Protein AF-A0A9X6ST47-F1 (afdb_monomer)

Sequence (259 aa):
MEKMLVKIYKTATKMSIMDIMDALDFHRKNDKNEVVYRGNLQFIINEYGSSKNQETAYLTKAGAKQLFYAIVNHHFPKIYANGYSEYGGSNKNGVVRSRILSVDYEQEKHRFKFQIDEGPGRMDGNGSIKMIKKEKSVRTYVAYDDAIKMGHEVLDYIKQAEFAAIMRGKPFYTLIPDFRNNRKQDGNHVSNEEYIHNHDSFSQEEPSQYIIKIGNLAGKPIAEMDTNTLEALVAKINPDSPELAELLEEAKKELARRY

Solvent-accessible surface area (backbone atoms only — not comparable to full-atom values): 15248 Å² total; per-residue (Å²): 130,83,89,78,82,55,72,67,46,77,50,74,54,99,44,20,37,39,40,37,30,69,46,64,47,54,66,42,73,48,98,82,63,28,35,36,55,52,38,26,34,34,40,36,34,38,21,70,50,94,77,66,42,69,50,76,43,71,38,44,46,68,57,47,48,54,54,28,50,25,45,56,68,72,37,36,66,77,78,30,70,87,36,46,76,48,81,36,60,47,76,54,97,87,47,40,36,14,34,35,40,33,40,37,75,43,72,94,73,51,26,35,38,43,34,40,39,30,25,50,28,44,74,47,100,85,71,50,49,42,67,76,48,83,76,46,74,33,58,45,76,38,50,47,72,56,44,30,53,49,20,50,48,50,50,50,48,51,53,49,57,49,53,55,29,49,79,68,78,48,56,98,54,65,46,71,71,76,66,83,80,68,66,75,83,80,78,87,80,89,76,92,81,84,84,82,83,83,79,89,87,87,85,80,84,75,77,86,74,58,63,36,85,60,74,101,53,44,78,38,49,60,85,77,55,55,70,68,60,42,54,52,46,63,74,66,63,73,61,88,42,74,69,48,41,52,51,44,52,52,43,51,53,53,50,65,72,74,108

Nearest PDB structures (foldseek):
  2ret-assembly1_G  TM=5.061E-01  e=2.046E-01  Vibrio vulnificus
  3aae-assembly1_A  TM=2.326E-01  e=1.577E-02  Gallus gallus
  8ptk-assembly1_K  TM=2.236E-01  e=2.603E-02  Sus scrofa
  2qux-assembly4_K  TM=3.127E-01  e=2.046E-01  Pseudomonas phage PP7
  7ds3-assembly1_B  TM=2.469E-01  e=1.088E+00  Gallus gallus

Organism: Bacillus cereus (NCBI:txid1396)

Secondary structure (DSSP, 8-state):
---PPPEEEEEE-SSEEEEEEEEEEEEEE-TT--EEEEEEEEEEEEE-SSS--EEEEEEEHHHHHHHHHHHHTT-HHHH-TT-EEEEEEEEETTEEEEEEEEEEEEGGGTEEEEEEEEEEEEE-TTS-EEESS--EEEEEEEEHHHHHHHHHHHHHHHHHHHHHHHTTT--SSPBPP-GGGG--------------------------PPBP-SGGGTTSBGGGS-HHHHHHHHHH----SHHHHHHHHHHHHHHHHH-

pLDDT: mean 81.69, std 18.68, range [27.8, 98.31]

Mean predicted aligned error: 15.97 Å

Foldseek 3Di:
DDDDWAWLDWDDDPFKIKTKTWPQPQFDQDPQRKGAGWTWIKIWMATPPDPRDIDIDIGTLVRLLVQLVCLLVVNQCVVCVPWDKDWDWDQDPNFIKIKIWTWDQPPVQQKIKTKIWIDGWDQDPVRGTDHPDTDDMGIDIGHSVRSNVSSVSSNVVSVVVQVVCVVVVRHNGMGDDPPVPPPDDDDDDDDDDDDDDDDDDDDDDDPDFDAQCDDPRHRDTLLPDDLVVLVVLLVPQDPPDPSSVVSNVNSVVSNVVVD

Structure (mmCIF, N/CA/C/O backbone):
data_AF-A0A9X6ST47-F1
#
_entry.id   AF-A0A9X6ST47-F1
#
loop_
_atom_site.group_PDB
_atom_site.id
_atom_site.type_symbol
_atom_site.label_atom_id
_atom_site.label_alt_id
_atom_site.label_comp_id
_atom_site.label_asym_id
_atom_site.label_entity_id
_atom_site.label_seq_id
_atom_site.pdbx_PDB_ins_code
_atom_site.Cartn_x
_atom_site.Cartn_y
_atom_site.Cartn_z
_atom_site.occupancy
_atom_site.B_iso_or_equiv
_atom_site.auth_seq_id
_atom_site.auth_comp_id
_atom_site.auth_asym_id
_atom_site.auth_atom_id
_atom_site.pdbx_PDB_model_num
ATOM 1 N N . MET A 1 1 ? -9.202 10.000 -25.429 1.00 44.00 1 MET A N 1
ATOM 2 C CA . MET A 1 1 ? -9.688 9.029 -24.427 1.00 44.00 1 MET A CA 1
ATOM 3 C C . MET A 1 1 ? -9.461 9.653 -23.063 1.00 44.00 1 MET A C 1
ATOM 5 O O . MET A 1 1 ? -8.323 10.018 -22.784 1.00 44.00 1 MET A O 1
ATOM 9 N N . GLU A 1 2 ? -10.512 9.875 -22.275 1.00 45.50 2 GLU A N 1
ATOM 10 C CA . GLU A 1 2 ? -10.357 10.372 -20.902 1.00 45.50 2 GLU A CA 1
ATOM 11 C C . GLU A 1 2 ? -9.502 9.402 -20.081 1.00 45.50 2 GLU A C 1
ATOM 13 O O . GLU A 1 2 ? -9.592 8.182 -20.233 1.00 45.50 2 GLU A O 1
ATOM 18 N N . LYS A 1 3 ? -8.637 9.946 -19.220 1.00 58.31 3 LYS A N 1
ATOM 19 C CA . LYS A 1 3 ? -7.821 9.142 -18.312 1.00 58.31 3 LYS A CA 1
ATOM 20 C C . LYS A 1 3 ? -8.729 8.582 -17.215 1.00 58.31 3 LYS A C 1
ATOM 22 O O . LYS A 1 3 ? -8.978 9.253 -16.219 1.00 58.31 3 LYS A O 1
ATOM 27 N N . MET A 1 4 ? -9.222 7.362 -17.407 1.00 71.69 4 MET A N 1
ATOM 28 C CA . MET A 1 4 ? -9.998 6.658 -16.388 1.00 71.69 4 MET A CA 1
ATOM 29 C C . MET A 1 4 ? -9.093 6.265 -15.215 1.00 71.69 4 MET A C 1
ATOM 31 O O . MET A 1 4 ? -8.019 5.695 -15.411 1.00 71.69 4 MET A O 1
ATOM 35 N N . LEU A 1 5 ? -9.521 6.585 -13.994 1.00 79.88 5 LEU A N 1
ATOM 36 C CA . LEU A 1 5 ? -8.877 6.118 -12.769 1.00 79.88 5 LEU A CA 1
ATOM 37 C C . LEU A 1 5 ? -9.460 4.754 -12.393 1.00 79.88 5 LEU A C 1
ATOM 39 O O . LEU A 1 5 ? -10.679 4.608 -12.323 1.00 79.88 5 LEU A O 1
ATOM 43 N N . VAL A 1 6 ? -8.601 3.770 -12.131 1.00 88.00 6 VAL A N 1
ATOM 44 C CA . VAL A 1 6 ? -9.033 2.422 -11.742 1.00 88.00 6 VAL A CA 1
ATOM 45 C C . VAL A 1 6 ? -9.065 2.310 -10.221 1.00 88.00 6 VAL A C 1
ATOM 47 O O . VAL A 1 6 ? -8.089 2.620 -9.534 1.00 88.00 6 VAL A O 1
ATOM 50 N N . LYS A 1 7 ? -10.203 1.858 -9.691 1.00 93.00 7 LYS A N 1
ATOM 51 C CA . LYS A 1 7 ? -10.377 1.521 -8.280 1.00 93.00 7 LYS A CA 1
ATOM 52 C C . LYS A 1 7 ? -10.388 0.007 -8.141 1.00 93.00 7 LYS A C 1
ATOM 54 O O . LYS A 1 7 ? -11.245 -0.645 -8.722 1.00 93.00 7 LYS A O 1
ATOM 59 N N . ILE A 1 8 ? -9.436 -0.510 -7.379 1.00 95.19 8 ILE A N 1
ATOM 60 C CA . ILE A 1 8 ? -9.223 -1.943 -7.178 1.00 95.19 8 ILE A CA 1
ATOM 61 C C . ILE A 1 8 ? -10.210 -2.465 -6.137 1.00 95.19 8 ILE A C 1
ATOM 63 O O . ILE A 1 8 ? -10.863 -3.477 -6.340 1.00 95.19 8 ILE A O 1
ATOM 67 N N . TYR A 1 9 ? -10.345 -1.744 -5.022 1.00 96.38 9 TYR A N 1
ATOM 68 C CA . TYR A 1 9 ? -11.247 -2.128 -3.945 1.00 96.38 9 TYR A CA 1
ATOM 69 C C . TYR A 1 9 ? -11.818 -0.901 -3.240 1.00 96.38 9 TYR A C 1
ATOM 71 O O . TYR A 1 9 ? -11.176 0.153 -3.165 1.00 96.38 9 TYR A O 1
ATOM 79 N N . LYS A 1 10 ? -13.027 -1.048 -2.698 1.00 95.62 10 LYS A N 1
ATOM 80 C CA . LYS A 1 10 ? -13.689 -0.047 -1.864 1.00 95.62 10 LYS A CA 1
ATOM 81 C C . LYS A 1 10 ? -14.283 -0.725 -0.644 1.00 95.62 10 LYS A C 1
ATOM 83 O O . LYS A 1 10 ? -15.056 -1.666 -0.778 1.00 95.62 10 LYS A O 1
ATOM 88 N N . THR A 1 11 ? -14.003 -0.177 0.529 1.00 94.88 11 THR A N 1
ATOM 89 C CA . THR A 1 11 ? -14.729 -0.509 1.754 1.00 94.88 11 THR A CA 1
ATOM 90 C C . THR A 1 11 ? -15.305 0.749 2.382 1.00 94.88 11 THR A C 1
ATOM 92 O O . THR A 1 11 ? -14.727 1.836 2.293 1.00 94.88 11 THR A O 1
ATOM 95 N N . ALA A 1 12 ? -16.485 0.609 2.975 1.00 92.69 12 ALA A N 1
ATOM 96 C CA . ALA A 1 12 ? -17.224 1.693 3.591 1.00 92.69 12 ALA A CA 1
ATOM 97 C C . ALA A 1 12 ? -17.778 1.230 4.936 1.00 92.69 12 ALA A C 1
ATOM 99 O O . ALA A 1 12 ? -18.473 0.223 5.034 1.00 92.69 12 ALA A O 1
ATOM 100 N N . THR A 1 13 ? -17.494 2.006 5.971 1.00 90.00 13 THR A N 1
ATOM 101 C CA . THR A 1 13 ? -18.104 1.890 7.292 1.00 90.00 13 THR A CA 1
ATOM 102 C C . THR A 1 13 ? -18.961 3.125 7.551 1.00 90.00 13 THR A C 1
ATOM 104 O O . THR A 1 13 ? -18.904 4.106 6.809 1.00 90.00 13 THR A O 1
ATOM 107 N N . LYS A 1 14 ? -19.715 3.134 8.655 1.00 87.25 14 LYS A N 1
ATOM 108 C CA . LYS A 1 14 ? -20.464 4.331 9.076 1.00 87.25 14 LYS A CA 1
ATOM 109 C C . LYS A 1 14 ? -19.567 5.556 9.314 1.00 87.25 14 LYS A C 1
ATOM 111 O O . LYS A 1 14 ? -20.055 6.676 9.254 1.00 87.25 14 LYS A O 1
ATOM 116 N N . MET A 1 15 ? -18.282 5.343 9.615 1.00 90.88 15 MET A N 1
ATOM 117 C CA . MET A 1 15 ? -17.365 6.398 10.060 1.00 90.88 15 MET A CA 1
ATOM 118 C C . MET A 1 15 ? -16.300 6.756 9.025 1.00 90.88 15 MET A C 1
ATOM 120 O O . MET A 1 15 ? -15.735 7.845 9.105 1.00 90.88 15 MET A O 1
ATOM 124 N N . SER A 1 16 ? -16.012 5.872 8.070 1.00 94.50 16 SER A N 1
ATOM 125 C CA . SER A 1 16 ? -14.983 6.102 7.057 1.00 94.50 16 SER A CA 1
ATOM 126 C C . SER A 1 16 ? -15.145 5.238 5.816 1.00 94.50 16 SER A C 1
ATOM 128 O O . SER A 1 16 ? -15.716 4.150 5.868 1.00 94.50 16 SER A O 1
ATOM 130 N N . ILE A 1 17 ? -14.593 5.718 4.708 1.00 95.12 17 ILE A N 1
ATOM 131 C CA . ILE A 1 17 ? -14.417 4.986 3.456 1.00 95.12 17 ILE A CA 1
ATOM 132 C C . ILE A 1 17 ? -12.924 4.825 3.213 1.00 95.12 17 ILE A C 1
ATOM 134 O O . ILE A 1 17 ? -12.163 5.776 3.389 1.00 95.12 17 ILE A O 1
ATOM 138 N N . MET A 1 18 ? -12.527 3.644 2.751 1.00 97.00 18 MET A N 1
ATOM 139 C CA . MET A 1 18 ? -11.208 3.417 2.182 1.00 97.00 18 MET A CA 1
ATOM 140 C C . MET A 1 18 ? -11.334 2.952 0.736 1.00 97.00 18 MET A C 1
ATOM 142 O O . MET A 1 18 ? -12.047 1.9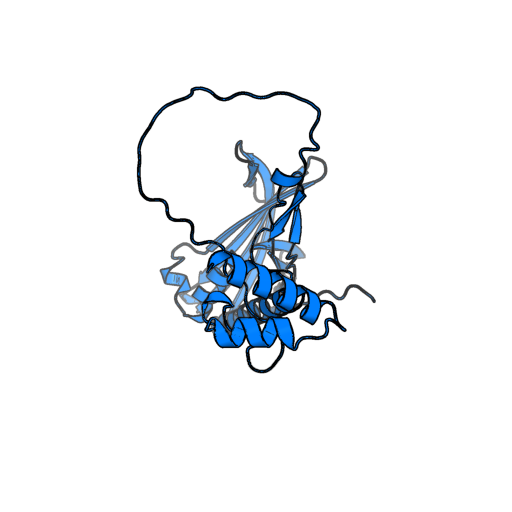92 0.438 1.00 97.00 18 MET A O 1
ATOM 146 N N . ASP A 1 19 ? -10.623 3.640 -0.149 1.00 96.94 19 ASP A N 1
ATOM 147 C CA . ASP A 1 19 ? -10.455 3.271 -1.548 1.00 96.94 19 ASP A CA 1
ATOM 148 C C . ASP A 1 19 ? -9.000 2.821 -1.772 1.00 96.94 19 ASP A C 1
ATOM 150 O O . ASP A 1 19 ? -8.060 3.510 -1.366 1.00 96.94 19 ASP A O 1
ATOM 154 N N . ILE A 1 20 ? -8.819 1.679 -2.440 1.00 96.69 20 ILE A N 1
ATOM 155 C CA . ILE A 1 20 ? -7.524 1.231 -2.965 1.00 96.69 20 ILE A CA 1
ATOM 156 C C . ILE A 1 20 ? -7.550 1.459 -4.472 1.00 96.69 20 ILE A C 1
ATOM 158 O O . ILE A 1 20 ? -8.379 0.887 -5.184 1.00 96.69 20 ILE A O 1
ATOM 162 N N . MET A 1 21 ? -6.672 2.327 -4.956 1.00 94.69 21 MET A N 1
ATOM 163 C CA . MET A 1 21 ? -6.618 2.762 -6.346 1.00 94.69 21 MET A CA 1
ATOM 164 C C . MET A 1 21 ? -5.331 2.312 -7.022 1.00 94.69 21 MET A C 1
ATOM 166 O O . MET A 1 21 ? -4.277 2.168 -6.393 1.00 94.69 21 MET A O 1
ATOM 170 N N . ASP A 1 22 ? -5.433 2.122 -8.331 1.00 90.62 22 ASP A N 1
ATOM 171 C CA . ASP A 1 22 ? -4.287 1.828 -9.168 1.00 90.62 22 ASP A CA 1
ATOM 172 C C . ASP A 1 22 ? -3.364 3.046 -9.299 1.00 90.62 22 ASP A C 1
ATOM 174 O O . ASP A 1 22 ? -3.788 4.149 -9.654 1.00 90.62 22 ASP A O 1
ATOM 178 N N . ALA A 1 23 ? -2.080 2.822 -9.038 1.00 86.44 23 ALA A N 1
ATOM 179 C CA . ALA A 1 23 ? -0.997 3.758 -9.309 1.00 86.44 23 ALA A CA 1
ATOM 180 C C . ALA A 1 23 ? 0.236 3.013 -9.862 1.00 86.44 23 ALA A C 1
ATOM 182 O O . ALA A 1 23 ? 1.386 3.385 -9.588 1.00 86.44 23 ALA A O 1
ATOM 183 N N . LEU A 1 24 ? 0.003 1.929 -10.612 1.00 79.19 24 LEU A N 1
ATOM 184 C CA . LEU A 1 24 ? 1.038 1.076 -11.186 1.00 79.19 24 LEU A CA 1
ATOM 185 C C . LEU A 1 24 ? 1.669 1.751 -12.412 1.00 79.19 24 LEU A C 1
ATOM 187 O O . LEU A 1 24 ? 1.377 1.438 -13.564 1.00 79.19 24 LEU A O 1
ATOM 191 N N . ASP A 1 25 ? 2.566 2.702 -12.164 1.00 71.00 25 ASP A N 1
ATOM 192 C CA . ASP A 1 25 ? 3.375 3.317 -13.213 1.00 71.00 25 ASP A CA 1
ATOM 193 C C . ASP A 1 25 ? 4.632 2.478 -13.479 1.00 71.00 25 ASP A C 1
ATOM 195 O O . ASP A 1 25 ? 5.666 2.610 -12.827 1.00 71.00 25 ASP A O 1
ATOM 199 N N . PHE A 1 26 ? 4.525 1.539 -14.417 1.00 66.12 26 PHE A N 1
ATOM 200 C CA . PHE A 1 26 ? 5.529 0.490 -14.583 1.00 66.12 26 PHE A CA 1
ATOM 201 C C . PHE A 1 26 ? 6.918 0.970 -14.982 1.00 66.12 26 PHE A C 1
ATOM 203 O O . PHE A 1 26 ? 7.861 0.243 -14.725 1.00 66.12 26 PHE A O 1
ATOM 210 N N . HIS A 1 27 ? 7.069 2.128 -15.622 1.00 71.44 27 HIS A N 1
ATOM 211 C CA . HIS A 1 27 ? 8.354 2.539 -16.181 1.00 71.44 27 HIS A CA 1
ATOM 212 C C . HIS A 1 27 ? 8.494 4.054 -16.147 1.00 71.44 27 HIS A C 1
ATOM 214 O O . HIS A 1 27 ? 7.811 4.762 -16.888 1.00 71.44 27 HIS A O 1
ATOM 220 N N . ARG A 1 28 ? 9.428 4.548 -15.331 1.00 74.19 28 ARG A N 1
ATOM 221 C CA . ARG A 1 28 ? 9.828 5.958 -15.319 1.00 74.19 28 ARG A CA 1
ATOM 222 C C . ARG A 1 28 ? 11.290 6.096 -15.685 1.00 74.19 28 ARG A C 1
ATOM 224 O O . ARG A 1 28 ? 12.129 5.396 -15.128 1.00 74.19 28 ARG A O 1
ATOM 231 N N . LYS A 1 29 ? 11.587 7.035 -16.583 1.00 76.31 29 LYS A N 1
ATOM 232 C CA . LYS A 1 29 ? 12.966 7.451 -16.833 1.00 76.31 29 LYS A CA 1
ATOM 233 C C . LYS A 1 29 ? 13.491 8.195 -15.609 1.00 76.31 29 LYS A C 1
ATOM 235 O O . LYS A 1 29 ? 12.810 9.095 -15.116 1.00 76.31 29 LYS A O 1
ATOM 240 N N . ASN A 1 30 ? 14.653 7.798 -15.107 1.00 79.62 30 ASN A N 1
ATOM 241 C CA . ASN A 1 30 ? 15.393 8.585 -14.122 1.00 79.62 30 ASN A CA 1
ATOM 242 C C . ASN A 1 30 ? 16.394 9.526 -14.816 1.00 79.62 30 ASN A C 1
ATOM 244 O O . ASN A 1 30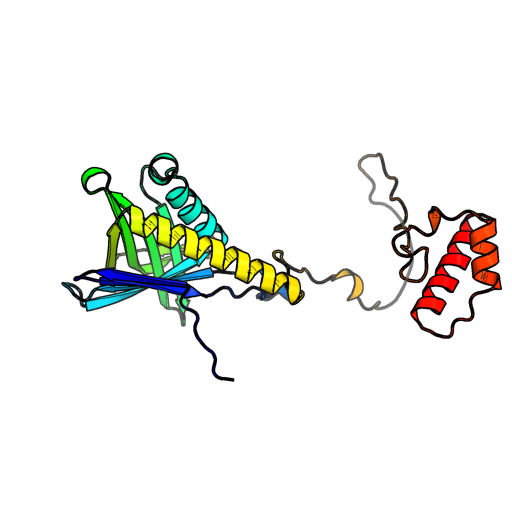 ? 16.531 9.508 -16.040 1.00 79.62 30 ASN A O 1
ATOM 248 N N . ASP A 1 31 ? 17.123 10.314 -14.026 1.00 76.62 31 ASP A N 1
ATOM 249 C CA . ASP A 1 31 ? 18.117 11.281 -14.521 1.00 76.62 31 ASP A CA 1
ATOM 250 C C . ASP A 1 31 ? 19.283 10.621 -15.282 1.00 76.62 31 ASP A C 1
ATOM 252 O O . ASP A 1 31 ? 19.997 11.279 -16.033 1.00 76.62 31 ASP A O 1
ATOM 256 N N . LYS A 1 32 ? 19.462 9.303 -15.122 1.00 77.50 32 LYS A N 1
ATOM 257 C CA . LYS A 1 32 ? 20.455 8.486 -15.833 1.00 77.50 32 LYS A CA 1
ATOM 258 C C . LYS A 1 32 ? 19.891 7.825 -17.096 1.00 77.50 32 LYS A C 1
ATOM 260 O O . LYS A 1 32 ? 20.539 6.952 -17.660 1.00 77.50 32 LYS A O 1
ATOM 265 N N . ASN A 1 33 ? 18.694 8.206 -17.546 1.00 77.06 33 ASN A N 1
ATOM 266 C CA . ASN A 1 33 ? 17.966 7.570 -18.651 1.00 77.06 33 ASN A CA 1
ATOM 267 C C . ASN A 1 33 ? 17.642 6.075 -18.446 1.00 77.06 33 ASN A C 1
ATOM 269 O O . ASN A 1 33 ? 17.236 5.407 -19.398 1.00 77.06 33 ASN A O 1
ATOM 273 N N . GLU A 1 34 ? 17.751 5.546 -17.226 1.00 78.00 34 GLU A N 1
ATOM 274 C CA . GLU A 1 34 ? 17.296 4.191 -16.910 1.00 78.00 34 GLU A CA 1
ATOM 275 C C . GLU A 1 34 ? 15.773 4.164 -16.882 1.00 78.00 34 GLU A C 1
ATOM 277 O O . GLU A 1 34 ? 15.134 5.051 -16.307 1.00 78.00 34 GLU A O 1
ATOM 282 N N . VAL A 1 35 ? 15.179 3.131 -17.477 1.00 76.69 35 VAL A N 1
ATOM 283 C CA . VAL A 1 35 ? 13.735 2.927 -17.416 1.00 76.69 35 VAL A CA 1
ATOM 284 C C . VAL A 1 35 ? 13.439 2.096 -16.171 1.00 76.69 35 VAL A C 1
ATOM 286 O O . VAL A 1 35 ? 13.446 0.866 -16.194 1.00 76.69 35 VAL A O 1
ATOM 289 N N . VAL A 1 36 ? 13.238 2.791 -15.054 1.00 73.44 36 VAL A N 1
ATOM 290 C CA . VAL A 1 36 ? 13.094 2.186 -13.731 1.00 73.44 36 VAL A CA 1
ATOM 291 C C . VAL A 1 36 ? 11.675 1.692 -13.517 1.00 73.44 36 VAL A C 1
ATOM 293 O O . VAL A 1 36 ? 10.700 2.424 -13.721 1.00 73.44 36 VAL A O 1
ATOM 296 N N . TYR A 1 37 ? 11.582 0.467 -13.011 1.00 71.56 37 TYR A N 1
ATOM 297 C CA . TYR A 1 37 ? 10.324 -0.133 -12.620 1.00 71.56 37 TYR A CA 1
ATOM 298 C C . TYR A 1 37 ? 9.798 0.423 -11.283 1.00 71.56 37 TYR A C 1
ATOM 300 O O . TYR A 1 37 ? 10.425 0.213 -10.244 1.00 71.56 37 TYR A O 1
ATOM 308 N N . ARG A 1 38 ? 8.645 1.119 -11.269 1.00 75.25 38 ARG A N 1
ATOM 309 C CA . ARG A 1 38 ? 8.053 1.704 -10.038 1.00 75.25 38 ARG A CA 1
ATOM 310 C C . ARG A 1 38 ? 6.518 1.656 -9.977 1.00 75.25 38 ARG A C 1
ATOM 312 O O . ARG A 1 38 ? 5.846 2.681 -10.029 1.00 75.25 38 ARG A O 1
ATOM 319 N N . GLY A 1 39 ? 5.956 0.469 -9.761 1.00 84.19 39 GLY A N 1
ATOM 320 C CA . GLY A 1 39 ? 4.521 0.322 -9.484 1.00 84.19 39 GLY A CA 1
ATOM 321 C C . GLY A 1 39 ? 4.156 0.580 -8.016 1.00 84.19 39 GLY A C 1
ATOM 322 O O . GLY A 1 39 ? 4.750 -0.033 -7.127 1.00 84.19 39 GLY A O 1
ATOM 323 N N . ASN A 1 40 ? 3.143 1.417 -7.769 1.00 89.69 40 ASN A N 1
ATOM 324 C CA . ASN A 1 40 ? 2.546 1.634 -6.448 1.00 89.69 40 ASN A CA 1
ATOM 325 C C . ASN A 1 40 ? 1.037 1.351 -6.469 1.00 89.69 40 ASN A C 1
ATOM 327 O O . ASN A 1 40 ? 0.405 1.345 -7.520 1.00 89.69 40 ASN A O 1
ATOM 331 N N . LEU A 1 41 ? 0.452 1.168 -5.292 1.00 93.31 41 LEU A N 1
ATOM 332 C CA . LEU A 1 41 ? -0.982 1.255 -5.056 1.00 93.31 41 LEU A CA 1
ATOM 333 C C . LEU A 1 41 ? -1.244 2.470 -4.175 1.00 93.31 41 LEU A C 1
ATOM 335 O O . LEU A 1 41 ? -0.451 2.791 -3.285 1.00 93.31 41 LEU A O 1
ATOM 339 N N . GLN A 1 42 ? -2.347 3.156 -4.434 1.00 94.31 42 GLN A N 1
ATOM 340 C CA . GLN A 1 42 ? -2.756 4.329 -3.678 1.00 94.31 42 GLN A CA 1
ATOM 341 C C . GLN A 1 42 ? -3.859 3.939 -2.694 1.00 94.31 42 GLN A C 1
ATOM 343 O O . GLN A 1 42 ? -4.877 3.379 -3.086 1.00 94.31 42 GLN A O 1
ATOM 348 N N . PHE A 1 43 ? -3.666 4.263 -1.422 1.00 96.69 43 PHE A N 1
ATOM 349 C CA . PHE A 1 43 ? -4.644 4.071 -0.357 1.00 96.69 43 PHE A CA 1
ATOM 350 C C . PHE A 1 43 ? -5.210 5.426 0.022 1.00 96.69 43 PHE A C 1
ATOM 352 O O . PHE A 1 43 ? -4.452 6.309 0.422 1.00 96.69 43 PHE A O 1
ATOM 359 N N . ILE A 1 44 ? -6.521 5.596 -0.088 1.00 96.31 44 ILE A N 1
ATOM 360 C CA . ILE A 1 44 ? -7.218 6.823 0.297 1.00 96.31 44 ILE A CA 1
ATOM 361 C C . ILE A 1 44 ? -8.185 6.469 1.412 1.00 96.31 44 ILE A C 1
ATOM 363 O O . ILE A 1 44 ? -9.068 5.643 1.202 1.00 96.31 44 ILE A O 1
ATOM 367 N N . ILE A 1 45 ? -8.041 7.102 2.574 1.00 96.94 45 ILE A N 1
ATOM 368 C CA . ILE A 1 45 ? -8.992 6.965 3.680 1.00 96.94 45 ILE A CA 1
ATOM 369 C C . ILE A 1 45 ? -9.651 8.319 3.901 1.00 96.94 45 ILE A C 1
ATOM 371 O O . ILE A 1 45 ? -8.966 9.319 4.110 1.00 96.94 45 ILE A O 1
ATOM 375 N N . ASN A 1 46 ? -10.978 8.333 3.862 1.00 95.25 46 ASN A N 1
ATOM 376 C CA . ASN A 1 46 ? -11.814 9.482 4.179 1.00 95.25 46 ASN A CA 1
ATOM 377 C C . ASN A 1 46 ? -12.646 9.153 5.424 1.00 95.25 46 ASN A C 1
ATOM 379 O O . ASN A 1 46 ? -13.443 8.216 5.401 1.00 95.25 46 ASN A O 1
ATOM 383 N N . GLU A 1 47 ? -12.444 9.888 6.513 1.00 93.25 47 GLU A N 1
ATOM 384 C CA . GLU A 1 47 ? -13.231 9.761 7.740 1.00 93.25 47 GLU A CA 1
ATOM 385 C C . GLU A 1 47 ? -14.378 10.770 7.746 1.00 93.25 47 GLU A C 1
ATOM 387 O O . GLU A 1 47 ? -14.149 11.964 7.861 1.00 93.25 47 GLU A O 1
ATOM 392 N N . TYR A 1 48 ? -15.624 10.300 7.722 1.00 83.88 48 TYR A N 1
ATOM 393 C CA . TYR A 1 48 ? -16.821 11.153 7.798 1.00 83.88 48 TYR A CA 1
ATOM 394 C C . TYR A 1 48 ? -17.274 11.442 9.227 1.00 83.88 48 TYR A C 1
ATOM 396 O O . TYR A 1 48 ? -18.122 12.307 9.441 1.00 83.88 48 TYR A O 1
ATOM 404 N N . GLY A 1 49 ? -16.738 10.692 10.190 1.00 72.56 49 GLY A N 1
ATOM 405 C CA . GLY A 1 49 ? -17.035 10.851 11.604 1.00 72.56 49 GLY A CA 1
ATOM 406 C C . GLY A 1 49 ? -16.375 12.089 12.210 1.00 72.56 49 GLY A C 1
ATOM 407 O O . GLY A 1 49 ? -16.648 13.225 11.837 1.00 72.56 49 GLY A O 1
ATOM 408 N N . SER A 1 50 ? -15.511 11.860 13.195 1.00 68.25 50 SER A N 1
ATOM 409 C CA . SER A 1 50 ? -15.012 12.906 14.090 1.00 68.25 50 SER A CA 1
ATOM 410 C C . SER A 1 50 ? -14.102 13.934 13.414 1.00 68.25 50 SER A C 1
ATOM 412 O O . SER A 1 50 ? -14.133 15.102 13.785 1.00 68.25 50 SER A O 1
ATOM 414 N N . SER A 1 51 ? -13.270 13.509 12.458 1.00 77.06 51 SER A N 1
ATOM 415 C CA . SER A 1 51 ? -12.192 14.346 11.917 1.00 77.06 51 SER A CA 1
ATOM 416 C C . SER A 1 51 ? -12.550 15.051 10.605 1.00 77.06 51 SER A C 1
ATOM 418 O O . SER A 1 51 ? -11.999 16.115 10.335 1.00 77.06 51 SER A O 1
ATOM 420 N N . LYS A 1 52 ? -13.453 14.477 9.789 1.00 84.88 52 LYS A N 1
ATOM 421 C CA . LYS A 1 52 ? -13.751 14.933 8.413 1.00 84.88 52 LYS A CA 1
ATOM 422 C C . LYS A 1 52 ? -12.501 15.057 7.532 1.00 84.88 52 LYS A C 1
ATOM 424 O O . LYS A 1 52 ? -12.486 15.819 6.566 1.00 84.88 52 LYS A O 1
ATOM 429 N N . ASN A 1 53 ? -11.450 14.317 7.878 1.00 92.69 53 ASN A N 1
ATOM 430 C CA . ASN A 1 53 ? -10.174 14.343 7.186 1.00 92.69 53 ASN A CA 1
ATOM 431 C C . ASN A 1 53 ? -10.125 13.268 6.103 1.00 92.69 53 ASN A C 1
ATOM 433 O O . ASN A 1 53 ? -10.684 12.179 6.240 1.00 92.69 53 ASN A O 1
ATOM 437 N N . GLN A 1 54 ? -9.370 13.565 5.052 1.00 94.69 54 GLN A N 1
ATOM 438 C CA . GLN A 1 54 ? -8.988 12.601 4.037 1.00 94.69 54 GLN A CA 1
ATOM 439 C C . GLN A 1 54 ? -7.474 12.608 3.907 1.00 94.69 54 GLN A C 1
ATOM 441 O O . GLN A 1 54 ? -6.888 13.667 3.698 1.00 94.69 54 GLN A O 1
ATOM 446 N N . GLU A 1 55 ? -6.858 11.432 3.958 1.00 95.25 55 GLU A N 1
ATOM 447 C CA . GLU A 1 55 ? -5.435 11.284 3.666 1.00 95.25 55 GLU A CA 1
ATOM 448 C C . GLU A 1 55 ? -5.182 10.173 2.657 1.00 95.25 55 GLU A C 1
ATOM 450 O O . GLU A 1 55 ? -6.017 9.301 2.400 1.00 95.25 55 GLU A O 1
ATOM 455 N N . THR A 1 56 ? -4.013 10.255 2.031 1.00 94.62 56 THR A N 1
ATOM 456 C CA . THR A 1 56 ? -3.610 9.366 0.948 1.00 94.62 56 THR A CA 1
ATOM 457 C C . THR A 1 56 ? -2.196 8.880 1.165 1.00 94.62 56 THR A C 1
ATOM 459 O O . THR A 1 56 ? -1.281 9.694 1.239 1.00 94.62 56 THR A O 1
ATOM 462 N N . ALA A 1 57 ? -2.001 7.569 1.189 1.00 94.75 57 ALA A N 1
ATOM 463 C CA . ALA A 1 57 ? -0.693 6.939 1.242 1.00 94.75 57 ALA A CA 1
ATOM 464 C C . ALA A 1 57 ? -0.434 6.128 -0.029 1.00 94.75 57 ALA A C 1
ATOM 466 O O . ALA A 1 57 ? -1.356 5.758 -0.755 1.00 94.75 57 ALA A O 1
ATOM 467 N N . TYR A 1 58 ? 0.840 5.862 -0.297 1.00 92.19 58 TYR A N 1
ATOM 468 C CA . TYR A 1 58 ? 1.258 5.003 -1.394 1.00 92.19 58 TYR A CA 1
ATOM 469 C C . TYR A 1 58 ? 2.003 3.822 -0.815 1.00 92.19 58 TYR A C 1
ATOM 471 O O . TYR A 1 58 ? 2.862 3.992 0.046 1.00 92.19 58 TYR A O 1
ATOM 479 N N . LEU A 1 59 ? 1.678 2.647 -1.323 1.00 93.31 59 LEU A N 1
ATOM 480 C CA . LEU A 1 59 ? 2.352 1.412 -0.988 1.00 93.31 59 LEU A CA 1
ATOM 481 C C . LEU A 1 59 ? 2.992 0.867 -2.257 1.00 93.31 59 LEU A C 1
ATOM 483 O O . LEU A 1 59 ? 2.346 0.817 -3.303 1.00 93.31 59 LEU A O 1
ATOM 487 N N . THR A 1 60 ? 4.256 0.461 -2.188 1.00 91.06 60 THR A N 1
ATOM 488 C CA . THR A 1 60 ? 4.898 -0.175 -3.343 1.00 91.06 60 THR A CA 1
ATOM 489 C C . THR A 1 60 ? 4.162 -1.459 -3.705 1.00 91.06 60 THR A C 1
ATOM 491 O O . THR A 1 60 ? 3.646 -2.157 -2.834 1.00 91.06 60 THR A O 1
ATOM 494 N N . LYS A 1 61 ? 4.130 -1.824 -4.989 1.00 90.56 61 LYS A N 1
ATOM 495 C CA . LYS A 1 61 ? 3.538 -3.095 -5.436 1.00 90.56 61 LYS A CA 1
ATOM 496 C C . LYS A 1 61 ? 4.096 -4.287 -4.648 1.00 90.56 61 LYS A C 1
ATOM 498 O O 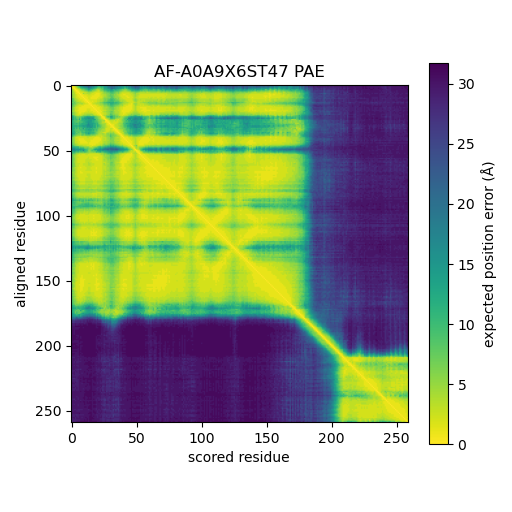. LYS A 1 61 ? 3.348 -5.188 -4.284 1.00 90.56 61 LYS A O 1
ATOM 503 N N . ALA A 1 62 ? 5.405 -4.293 -4.389 1.00 90.31 62 ALA A N 1
ATOM 504 C CA . ALA A 1 62 ? 6.055 -5.342 -3.608 1.00 90.31 62 ALA A CA 1
ATOM 505 C C . ALA A 1 62 ? 5.543 -5.376 -2.158 1.00 90.31 62 ALA A C 1
ATOM 507 O O . ALA A 1 62 ? 5.151 -6.443 -1.687 1.00 90.31 62 ALA A O 1
ATOM 508 N N . GLY A 1 63 ? 5.463 -4.218 -1.494 1.00 93.69 63 GLY A N 1
ATOM 509 C CA . GLY A 1 63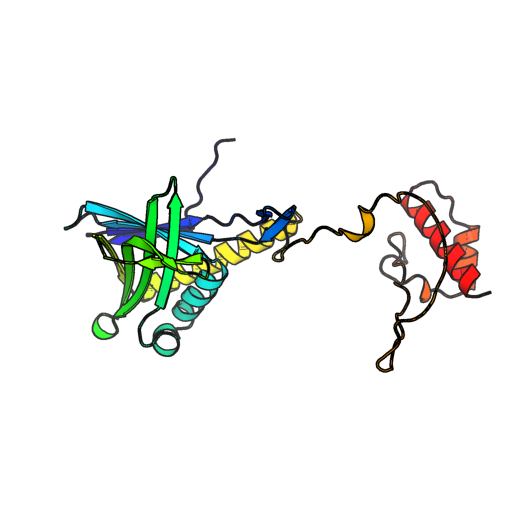 ? 4.893 -4.106 -0.150 1.00 93.69 63 GLY A CA 1
ATOM 510 C C . GLY A 1 63 ? 3.420 -4.522 -0.103 1.00 93.69 63 GLY A C 1
ATOM 511 O O . GLY A 1 63 ? 3.023 -5.275 0.778 1.00 93.69 63 GLY A O 1
ATOM 512 N N . ALA A 1 64 ? 2.624 -4.143 -1.109 1.00 95.44 64 ALA A N 1
ATOM 513 C CA . ALA A 1 64 ? 1.230 -4.567 -1.236 1.00 95.44 64 ALA A CA 1
ATOM 514 C C . ALA A 1 64 ? 1.111 -6.090 -1.374 1.00 95.44 64 ALA A C 1
ATOM 516 O O . ALA A 1 64 ? 0.320 -6.703 -0.660 1.00 95.44 64 ALA A O 1
ATOM 517 N N . LYS A 1 65 ? 1.929 -6.722 -2.228 1.00 94.94 65 LYS A N 1
ATOM 518 C CA . LYS A 1 65 ? 1.962 -8.187 -2.347 1.00 94.94 65 LYS A CA 1
ATOM 519 C C . LYS A 1 65 ? 2.278 -8.851 -1.011 1.00 94.94 65 LYS A C 1
ATOM 521 O O . LYS A 1 65 ? 1.570 -9.775 -0.635 1.00 94.94 65 LYS A O 1
ATOM 526 N N . GLN A 1 66 ? 3.300 -8.384 -0.293 1.00 96.38 66 GLN A N 1
ATOM 527 C CA . GLN A 1 66 ? 3.675 -8.949 1.008 1.00 96.38 66 GLN A CA 1
ATOM 528 C C . GLN A 1 66 ? 2.557 -8.793 2.046 1.00 96.38 66 GLN A C 1
ATOM 530 O O . GLN A 1 66 ? 2.149 -9.780 2.660 1.00 96.38 66 GLN A O 1
ATOM 535 N N . LEU A 1 67 ? 2.025 -7.577 2.186 1.00 97.75 67 LEU A N 1
ATOM 536 C CA . LEU A 1 67 ? 0.942 -7.251 3.109 1.00 97.75 67 LEU A CA 1
ATOM 537 C C . LEU A 1 67 ? -0.289 -8.132 2.862 1.00 97.75 67 LEU A C 1
ATOM 539 O O . LEU A 1 67 ? -0.755 -8.824 3.767 1.00 97.75 67 LEU A O 1
ATOM 543 N N . PHE A 1 68 ? -0.808 -8.134 1.634 1.00 98.25 68 PHE A N 1
ATOM 544 C CA . PHE A 1 68 ? -2.042 -8.851 1.320 1.00 98.25 68 PHE A CA 1
ATOM 545 C C . PHE A 1 68 ? -1.849 -10.361 1.256 1.00 98.25 68 PHE A C 1
ATOM 547 O O . PHE A 1 68 ? -2.753 -11.091 1.651 1.00 98.25 68 PHE A O 1
ATOM 554 N N . TYR A 1 69 ? -0.669 -10.848 0.864 1.00 97.94 69 TYR A N 1
ATOM 555 C CA . TYR A 1 69 ? -0.344 -12.268 0.987 1.00 97.94 69 TYR A CA 1
ATOM 556 C C . TYR A 1 69 ? -0.387 -12.719 2.451 1.00 97.94 69 TYR A C 1
ATOM 558 O O . TYR A 1 69 ? -0.937 -13.778 2.748 1.00 97.94 69 TYR A O 1
ATOM 566 N N . ALA A 1 70 ? 0.142 -11.919 3.380 1.00 97.81 70 ALA A N 1
ATOM 567 C CA . ALA A 1 70 ? 0.086 -12.238 4.803 1.00 97.81 70 ALA A CA 1
ATOM 568 C C . ALA A 1 70 ? -1.353 -12.234 5.351 1.00 97.81 70 ALA A C 1
ATOM 570 O O . ALA A 1 70 ? -1.683 -13.083 6.178 1.00 97.81 70 ALA A O 1
ATOM 571 N N . ILE A 1 71 ? -2.210 -11.317 4.887 1.00 97.94 71 ILE A N 1
ATOM 572 C CA . ILE A 1 71 ? -3.632 -11.258 5.274 1.00 97.94 71 ILE A CA 1
ATOM 573 C C . ILE A 1 71 ? -4.391 -12.483 4.750 1.00 97.94 71 ILE A C 1
ATOM 575 O O . ILE A 1 71 ? -5.021 -13.191 5.534 1.00 97.94 71 ILE A O 1
ATOM 579 N N . VAL A 1 72 ? -4.297 -12.759 3.446 1.00 98.12 72 VAL A N 1
ATOM 580 C CA . VAL A 1 72 ? -5.026 -13.850 2.778 1.00 98.12 72 VAL A CA 1
ATOM 581 C C . VAL A 1 72 ? -4.629 -15.219 3.326 1.00 98.12 72 VAL A C 1
ATOM 583 O O . VAL A 1 72 ? -5.487 -16.069 3.523 1.00 98.12 72 VAL A O 1
ATOM 586 N N . ASN A 1 73 ? -3.346 -15.422 3.634 1.00 97.69 73 ASN A N 1
ATOM 587 C CA . ASN A 1 73 ? -2.853 -16.686 4.190 1.00 97.69 73 ASN A CA 1
ATOM 588 C C . ASN A 1 73 ? -2.912 -16.746 5.725 1.00 97.69 73 ASN A C 1
ATOM 590 O O . ASN A 1 73 ? -2.261 -17.597 6.324 1.00 97.69 73 ASN A O 1
ATOM 594 N N . HIS A 1 74 ? -3.630 -15.829 6.383 1.00 97.06 74 HIS A N 1
ATOM 595 C CA . HIS A 1 74 ? -3.810 -15.810 7.843 1.00 97.06 74 HIS A CA 1
ATOM 596 C C . HIS A 1 74 ? -2.500 -15.701 8.655 1.00 97.06 74 HIS A C 1
ATOM 598 O O . HIS A 1 74 ? -2.459 -15.982 9.852 1.00 97.06 74 HIS A O 1
ATOM 604 N N . HIS A 1 75 ? -1.410 -15.262 8.024 1.00 96.75 75 HIS A N 1
ATOM 605 C CA . HIS A 1 75 ? -0.082 -15.154 8.630 1.00 96.75 75 HIS A CA 1
ATOM 606 C C . HIS A 1 75 ? 0.241 -13.748 9.141 1.00 96.75 75 HIS A C 1
ATOM 608 O O . HIS A 1 75 ? 1.294 -13.557 9.751 1.00 96.75 75 HIS A O 1
ATOM 614 N N . PHE A 1 76 ? -0.641 -12.769 8.922 1.00 97.38 76 PHE A N 1
ATOM 615 C CA . PHE A 1 76 ? -0.401 -11.377 9.299 1.00 97.38 76 PHE A CA 1
ATOM 616 C C . PHE A 1 76 ? 0.051 -11.208 10.760 1.00 97.38 76 PHE A C 1
ATOM 618 O O . PHE A 1 76 ? 1.119 -10.634 10.954 1.00 97.38 76 PHE A O 1
ATOM 625 N N . PRO A 1 77 ? -0.636 -11.756 11.784 1.00 94.38 77 PRO A N 1
ATOM 626 C CA . PRO A 1 77 ? -0.231 -11.541 13.179 1.00 94.38 77 PRO A CA 1
ATOM 627 C C . PRO A 1 77 ? 1.115 -12.193 13.521 1.00 94.38 77 PRO A C 1
ATOM 629 O O . PRO A 1 77 ? 1.805 -11.756 14.435 1.00 94.38 77 PRO A O 1
ATOM 632 N N . LYS A 1 78 ? 1.503 -13.239 12.780 1.00 93.69 78 LYS A N 1
ATOM 633 C CA . LYS A 1 78 ? 2.778 -13.942 12.963 1.00 93.69 78 LYS A CA 1
ATOM 634 C C . LYS A 1 78 ? 3.941 -13.178 12.331 1.00 93.69 78 LYS A C 1
ATOM 636 O O . LYS A 1 78 ? 5.008 -13.093 12.925 1.00 93.69 78 LYS A O 1
ATOM 641 N N . ILE A 1 79 ? 3.746 -12.663 11.117 1.00 94.44 79 ILE A N 1
ATOM 642 C CA . ILE A 1 79 ? 4.780 -11.935 10.365 1.00 94.44 79 ILE A CA 1
ATOM 643 C C . ILE A 1 79 ? 4.931 -10.508 10.908 1.00 94.44 79 ILE A C 1
ATOM 645 O O . ILE A 1 79 ? 6.043 -10.001 11.027 1.00 94.44 79 ILE A O 1
ATOM 649 N N . TYR A 1 80 ? 3.815 -9.880 11.273 1.00 95.56 80 TYR A N 1
ATOM 650 C CA . TYR A 1 80 ? 3.721 -8.491 11.710 1.00 95.56 80 TYR A CA 1
ATOM 651 C C . TYR A 1 80 ? 3.142 -8.413 13.126 1.00 95.56 80 TYR A C 1
ATOM 653 O O . TYR A 1 80 ? 2.076 -7.840 13.348 1.00 95.56 80 TYR A O 1
ATOM 661 N N . ALA A 1 81 ? 3.853 -8.994 14.097 1.00 90.94 81 ALA A N 1
ATOM 662 C CA . ALA A 1 81 ? 3.415 -9.039 15.497 1.00 90.94 81 ALA A CA 1
ATOM 663 C C . ALA A 1 81 ? 3.119 -7.646 16.087 1.00 90.94 81 ALA A C 1
ATOM 665 O O . ALA A 1 81 ? 2.203 -7.494 16.888 1.00 90.94 81 ALA A O 1
ATOM 666 N N . ASN A 1 82 ? 3.856 -6.625 15.637 1.00 92.56 82 ASN A N 1
ATOM 667 C CA . ASN A 1 82 ? 3.694 -5.229 16.057 1.00 92.56 82 ASN A CA 1
ATOM 668 C C . ASN A 1 82 ? 2.982 -4.367 14.999 1.00 92.56 82 ASN A C 1
ATOM 670 O O . ASN A 1 82 ? 3.161 -3.151 14.977 1.00 92.56 82 ASN A O 1
ATOM 674 N N . GLY A 1 83 ? 2.231 -4.999 14.096 1.00 95.62 83 GLY A N 1
ATOM 675 C CA . GLY A 1 83 ? 1.636 -4.333 12.948 1.00 95.62 83 GLY A CA 1
ATOM 676 C C . GLY A 1 83 ? 2.608 -4.144 11.786 1.00 95.62 83 GLY A C 1
ATOM 677 O O . GLY A 1 83 ? 3.815 -4.386 11.870 1.00 95.62 83 GLY A O 1
ATOM 678 N N . TYR A 1 84 ? 2.043 -3.742 10.656 1.00 97.44 84 TYR A N 1
ATOM 679 C CA . TYR A 1 84 ? 2.761 -3.382 9.442 1.00 97.44 84 TYR A CA 1
ATOM 680 C C . TYR A 1 84 ? 2.814 -1.859 9.328 1.00 97.44 84 TYR A C 1
ATOM 682 O O . TYR A 1 84 ? 1.842 -1.177 9.652 1.00 97.44 84 TYR A O 1
ATOM 690 N N . SER A 1 85 ? 3.935 -1.308 8.863 1.00 95.56 85 SER A N 1
ATOM 691 C CA . SER A 1 85 ? 4.071 0.126 8.602 1.00 95.56 85 SER A CA 1
ATOM 692 C C . SER A 1 85 ? 4.932 0.378 7.373 1.00 95.56 85 SER A C 1
ATOM 694 O O . SER A 1 85 ? 6.031 -0.159 7.258 1.00 95.56 85 SER A O 1
ATOM 696 N N . GLU A 1 86 ? 4.440 1.236 6.486 1.00 93.69 86 GLU A N 1
ATOM 697 C CA . GLU A 1 86 ? 5.156 1.732 5.316 1.00 93.69 86 GLU A CA 1
ATOM 698 C C . GLU A 1 86 ? 5.356 3.242 5.445 1.00 93.69 86 GLU A C 1
ATOM 700 O O . GLU A 1 86 ? 4.405 3.999 5.678 1.00 93.69 86 GLU A O 1
ATOM 705 N N . TYR A 1 87 ? 6.602 3.681 5.275 1.00 91.25 87 TYR A N 1
ATOM 706 C CA . TYR A 1 87 ? 6.996 5.075 5.432 1.00 91.25 87 TYR A CA 1
ATOM 707 C C . TYR A 1 87 ? 7.142 5.728 4.064 1.00 91.25 87 TYR A C 1
ATOM 709 O O . TYR A 1 87 ? 8.021 5.396 3.273 1.00 91.25 87 TYR A O 1
ATOM 717 N N . GLY A 1 88 ? 6.285 6.705 3.805 1.00 87.44 88 GLY A N 1
ATOM 718 C CA . GLY A 1 88 ? 6.308 7.522 2.608 1.00 87.44 88 GLY A CA 1
ATOM 719 C C . GLY A 1 88 ? 6.560 8.992 2.913 1.00 87.44 88 GLY A C 1
ATOM 720 O O . GLY A 1 88 ? 6.574 9.469 4.052 1.00 87.44 88 GLY A O 1
ATOM 721 N N . GLY A 1 89 ? 6.716 9.760 1.845 1.00 86.00 89 GLY A N 1
ATOM 722 C CA . GLY A 1 89 ? 6.832 11.198 1.954 1.00 86.00 89 GLY A CA 1
ATOM 723 C C . GLY A 1 89 ? 6.934 11.868 0.600 1.00 86.00 89 GLY A C 1
ATOM 724 O O . GLY A 1 89 ? 7.093 11.229 -0.438 1.00 86.00 89 GLY A O 1
ATOM 725 N N . SER A 1 90 ? 6.804 13.183 0.617 1.00 87.62 90 SER A N 1
ATOM 726 C CA . SER A 1 90 ? 6.962 14.016 -0.563 1.00 87.62 90 SER A CA 1
ATOM 727 C C . SER A 1 90 ? 7.707 15.279 -0.183 1.00 87.62 90 SER A C 1
ATOM 729 O O . SER A 1 90 ? 7.330 15.926 0.792 1.00 87.62 90 SER A O 1
ATOM 731 N N . ASN A 1 91 ? 8.693 15.660 -0.986 1.00 86.44 91 ASN A N 1
ATOM 732 C CA . ASN A 1 91 ? 9.248 17.004 -0.984 1.00 86.44 91 ASN A CA 1
ATOM 733 C C . ASN A 1 91 ? 8.702 17.736 -2.215 1.00 86.44 91 ASN A C 1
ATOM 735 O O . ASN A 1 91 ? 9.076 17.408 -3.341 1.00 86.44 91 ASN A O 1
ATOM 739 N N . LYS A 1 92 ? 7.766 18.665 -2.013 1.00 84.69 92 LYS A N 1
ATOM 740 C CA . LYS A 1 92 ? 7.205 19.492 -3.090 1.00 84.69 92 LYS A CA 1
ATOM 741 C C . LYS A 1 92 ? 7.440 20.952 -2.747 1.00 84.69 92 LYS A C 1
ATOM 743 O O . LYS A 1 92 ? 7.008 21.397 -1.690 1.00 84.69 92 LYS A O 1
ATOM 748 N N . ASN A 1 93 ? 8.097 21.688 -3.642 1.00 83.00 93 ASN A N 1
ATOM 749 C CA . ASN A 1 93 ? 8.370 23.121 -3.484 1.00 83.00 93 ASN A CA 1
ATOM 750 C C . ASN A 1 93 ? 9.050 23.462 -2.140 1.00 83.00 93 ASN A C 1
ATOM 752 O O . ASN A 1 93 ? 8.684 24.432 -1.485 1.00 83.00 93 ASN A O 1
ATOM 756 N N . GLY A 1 94 ? 9.988 22.620 -1.689 1.00 82.19 94 GLY A N 1
ATOM 757 C CA . GLY A 1 94 ? 10.688 22.791 -0.410 1.00 82.19 94 GLY A CA 1
ATOM 758 C C . GLY A 1 94 ? 9.887 22.378 0.831 1.00 82.19 94 GLY A C 1
ATOM 759 O O . GLY A 1 94 ? 10.435 22.367 1.930 1.00 82.19 94 GLY A O 1
ATOM 760 N N . VAL A 1 95 ? 8.616 21.991 0.681 1.00 89.69 95 VAL A N 1
ATOM 761 C CA . VAL A 1 95 ? 7.783 21.492 1.780 1.00 89.69 95 VAL A CA 1
ATOM 762 C C . VAL A 1 95 ? 7.869 19.972 1.834 1.00 89.69 95 VAL A C 1
ATOM 764 O O . VAL A 1 95 ? 7.363 19.260 0.958 1.00 89.69 95 VAL A O 1
ATOM 767 N N . VAL A 1 96 ? 8.493 19.468 2.897 1.00 92.25 96 VAL A N 1
ATOM 768 C CA . VAL A 1 96 ? 8.616 18.035 3.166 1.00 92.25 96 VAL A CA 1
ATOM 769 C C . VAL A 1 96 ? 7.449 17.577 4.034 1.00 92.25 96 VAL A C 1
ATOM 771 O O . VAL A 1 96 ? 7.277 18.016 5.171 1.00 92.25 96 VAL A O 1
ATOM 774 N N . ARG A 1 97 ? 6.643 16.658 3.503 1.00 93.62 97 ARG A N 1
ATOM 775 C CA . ARG A 1 97 ? 5.558 15.989 4.234 1.00 93.62 97 ARG A CA 1
ATOM 776 C C . ARG A 1 97 ? 5.858 14.504 4.337 1.00 93.62 97 ARG A C 1
ATOM 778 O O . ARG A 1 97 ? 6.249 13.890 3.343 1.00 93.62 97 ARG A O 1
ATOM 785 N N . SER A 1 98 ? 5.667 13.942 5.521 1.00 94.38 98 SER A N 1
ATOM 786 C CA . SER A 1 98 ? 5.793 12.512 5.798 1.00 94.38 98 SER A CA 1
ATOM 787 C C . SER A 1 98 ? 4.410 11.888 5.928 1.00 94.38 98 SER A C 1
ATOM 789 O O . SER A 1 98 ? 3.482 12.525 6.429 1.00 94.38 98 SER A O 1
ATOM 791 N N . ARG A 1 99 ? 4.279 10.651 5.450 1.00 95.00 99 ARG A N 1
ATOM 792 C CA . ARG A 1 99 ? 3.049 9.861 5.508 1.00 95.00 99 ARG A CA 1
ATOM 793 C C . ARG A 1 99 ? 3.390 8.451 5.941 1.00 95.00 99 ARG A C 1
ATOM 795 O O . ARG A 1 99 ? 4.320 7.871 5.392 1.00 95.00 99 ARG A O 1
ATOM 802 N N . ILE A 1 100 ? 2.642 7.904 6.884 1.00 96.00 100 ILE A N 1
ATOM 803 C CA . ILE A 1 100 ? 2.841 6.539 7.372 1.00 96.00 100 ILE A CA 1
ATOM 804 C C . ILE A 1 100 ? 1.536 5.791 7.157 1.00 96.00 100 ILE A C 1
ATOM 806 O O . ILE A 1 100 ? 0.518 6.175 7.729 1.00 96.00 100 ILE A O 1
ATOM 810 N N . LEU A 1 101 ? 1.564 4.755 6.319 1.00 97.31 101 LEU A N 1
ATOM 811 C CA . LEU A 1 101 ? 0.476 3.783 6.227 1.00 97.31 101 LEU A CA 1
ATOM 812 C C . LEU A 1 101 ? 0.762 2.682 7.237 1.00 97.31 101 LEU A C 1
ATOM 814 O O . LEU A 1 101 ? 1.778 2.004 7.109 1.00 97.31 101 LEU A O 1
ATOM 818 N N . SER A 1 102 ? -0.126 2.483 8.201 1.00 97.94 102 SER A N 1
ATOM 819 C CA . SER A 1 102 ? -0.044 1.381 9.152 1.00 97.94 102 SER A CA 1
ATOM 820 C C . SER A 1 102 ? -1.254 0.464 9.058 1.00 97.94 102 SER A C 1
ATOM 822 O O . SER A 1 102 ? -2.376 0.891 8.769 1.00 97.94 102 SER A O 1
ATOM 824 N N . VAL A 1 103 ? -1.005 -0.825 9.275 1.00 98.25 103 VAL A N 1
ATOM 825 C CA . VAL A 1 103 ? -2.032 -1.862 9.329 1.00 98.25 103 VAL A CA 1
ATOM 826 C C . VAL A 1 103 ? -1.811 -2.670 10.593 1.00 98.25 103 VAL A C 1
ATOM 828 O O . VAL A 1 103 ? -0.740 -3.237 10.778 1.00 98.25 103 VAL A O 1
ATOM 831 N N . ASP A 1 104 ? -2.829 -2.740 11.440 1.00 98.06 104 ASP A N 1
ATOM 832 C CA . ASP A 1 104 ? -2.813 -3.534 12.667 1.00 98.06 104 ASP A CA 1
ATOM 833 C C . ASP A 1 104 ? -3.942 -4.560 12.640 1.00 98.06 104 ASP A C 1
ATOM 835 O O . ASP A 1 104 ? -5.006 -4.306 12.069 1.00 98.06 104 ASP A O 1
ATOM 839 N N . TYR A 1 105 ? -3.741 -5.698 13.300 1.00 97.81 105 TYR A N 1
ATOM 840 C CA . TYR A 1 105 ? -4.794 -6.683 13.521 1.00 97.81 105 TYR A CA 1
ATOM 841 C C . TYR A 1 105 ? -5.261 -6.639 14.978 1.00 97.81 105 TYR A C 1
ATOM 843 O O . TYR A 1 105 ? -4.510 -6.958 15.897 1.00 97.81 105 TYR A O 1
ATOM 851 N N . GLU A 1 106 ? -6.513 -6.239 15.198 1.00 96.50 106 GLU A N 1
ATOM 852 C CA . GLU A 1 106 ? -7.132 -6.205 16.523 1.00 96.50 106 GLU A CA 1
ATOM 853 C C . GLU A 1 106 ? -7.744 -7.577 16.827 1.00 96.50 106 GLU A C 1
ATOM 855 O O . GLU A 1 106 ? -8.912 -7.823 16.517 1.00 96.50 106 GLU A O 1
ATOM 860 N N . GLN A 1 107 ? -6.952 -8.470 17.428 1.00 93.19 107 GLN A N 1
ATOM 861 C CA . GLN A 1 107 ? -7.334 -9.868 17.665 1.00 93.19 107 GLN A CA 1
ATOM 862 C C . GLN A 1 107 ? -8.658 -10.010 18.431 1.00 93.19 107 GLN A C 1
ATOM 864 O O . GLN A 1 107 ? -9.515 -10.784 18.017 1.00 93.19 107 GLN A O 1
ATOM 869 N N . GLU A 1 108 ? -8.868 -9.216 19.483 1.00 94.88 108 GLU A N 1
ATOM 870 C CA . GLU A 1 108 ? -10.093 -9.248 20.302 1.00 94.88 108 GLU A CA 1
ATOM 871 C C . GLU A 1 108 ? -11.363 -8.887 19.521 1.00 94.88 108 GLU A C 1
ATOM 873 O O . GLU A 1 108 ? -12.455 -9.343 19.848 1.00 94.88 108 GLU A O 1
ATOM 878 N N . LYS A 1 109 ? -11.233 -8.046 18.489 1.00 95.81 109 LYS A N 1
ATOM 879 C CA . LYS A 1 109 ? -12.355 -7.548 17.677 1.00 95.81 109 LYS A CA 1
ATOM 880 C C . LYS A 1 109 ? -12.413 -8.187 16.294 1.00 95.81 109 LYS A C 1
ATOM 882 O O . LYS A 1 109 ? -13.245 -7.786 15.484 1.00 95.81 109 LYS A O 1
ATOM 887 N N . HIS A 1 110 ? -11.504 -9.123 16.025 1.00 96.31 110 HIS A N 1
ATOM 888 C CA . HIS A 1 110 ? -11.363 -9.848 14.770 1.00 96.31 110 HIS A CA 1
ATOM 889 C C . HIS A 1 110 ? -11.441 -8.943 13.524 1.00 96.31 110 HIS A C 1
ATOM 891 O O . HIS A 1 110 ? -12.232 -9.152 12.602 1.00 96.31 110 HIS A O 1
ATOM 897 N N . ARG A 1 111 ? -10.633 -7.878 13.505 1.00 96.88 111 ARG A N 1
ATOM 898 C CA . ARG A 1 111 ? -10.651 -6.877 12.428 1.00 96.88 111 ARG A CA 1
ATOM 899 C C . ARG A 1 111 ? -9.286 -6.244 12.204 1.00 96.88 111 ARG A C 1
ATOM 901 O O . ARG A 1 111 ? -8.474 -6.154 13.121 1.00 96.88 111 ARG A O 1
ATOM 908 N N . PHE A 1 112 ? -9.064 -5.757 10.993 1.00 98.12 112 PHE A N 1
ATOM 909 C CA . PHE A 1 112 ? -7.887 -4.982 10.627 1.00 98.12 112 PHE A CA 1
ATOM 910 C C . PHE A 1 112 ? -8.163 -3.489 10.754 1.00 98.12 112 PHE A C 1
ATOM 912 O O . PHE A 1 112 ? -9.218 -3.004 10.341 1.00 98.12 112 PHE A O 1
ATOM 919 N N . LYS A 1 113 ? -7.202 -2.746 11.295 1.00 97.75 113 LYS A N 1
ATOM 920 C CA . LYS A 1 113 ? -7.203 -1.286 11.337 1.00 97.75 113 LYS A CA 1
ATOM 921 C C . LYS A 1 113 ? -6.193 -0.780 10.318 1.00 97.75 113 LYS A C 1
ATOM 923 O O . LYS A 1 113 ? -4.996 -0.949 10.517 1.00 97.75 113 LYS A O 1
ATOM 928 N N . PHE A 1 114 ? -6.679 -0.134 9.267 1.00 98.00 114 PHE A N 1
ATOM 929 C CA . PHE A 1 114 ? -5.849 0.614 8.325 1.00 98.00 114 PHE A CA 1
ATOM 930 C C . PHE A 1 114 ? -5.811 2.065 8.777 1.00 98.00 114 PHE A C 1
ATOM 932 O O . PHE A 1 114 ? -6.865 2.654 9.026 1.00 98.00 114 PHE A O 1
ATOM 939 N N . GLN A 1 115 ? -4.625 2.646 8.889 1.00 97.44 115 GLN A N 1
ATOM 940 C CA . GLN A 1 115 ? -4.442 4.014 9.354 1.00 97.44 115 GLN A CA 1
ATOM 941 C C . GLN A 1 115 ? -3.416 4.740 8.489 1.00 97.44 115 GLN A C 1
ATOM 943 O O . GLN A 1 115 ? -2.419 4.161 8.066 1.00 97.44 115 GLN A O 1
ATOM 948 N N . ILE A 1 116 ? -3.676 6.017 8.220 1.00 97.38 116 ILE A N 1
ATOM 949 C CA . ILE A 1 116 ? -2.729 6.914 7.567 1.00 97.38 116 ILE A CA 1
ATOM 950 C C . ILE A 1 116 ? -2.474 8.077 8.512 1.00 97.38 116 ILE A C 1
ATOM 952 O O . ILE A 1 116 ? -3.387 8.843 8.827 1.00 97.38 116 ILE A O 1
ATOM 956 N N . ASP A 1 117 ? -1.225 8.199 8.942 1.00 96.56 117 ASP A N 1
ATOM 957 C CA . ASP A 1 117 ? -0.738 9.345 9.697 1.00 96.56 117 ASP A CA 1
ATOM 958 C C . ASP A 1 117 ? 0.028 10.286 8.772 1.00 96.56 117 ASP A C 1
ATOM 960 O O . ASP A 1 117 ? 0.792 9.848 7.908 1.00 96.56 117 ASP A O 1
ATOM 964 N N . GLU A 1 118 ? -0.156 11.587 8.964 1.00 95.69 118 GLU A N 1
ATOM 965 C CA . GLU A 1 118 ? 0.432 12.614 8.113 1.00 95.69 118 GLU A CA 1
ATOM 966 C C . GLU A 1 118 ? 0.912 13.816 8.937 1.00 95.69 118 GLU A C 1
ATOM 968 O O . GLU A 1 118 ? 0.339 14.168 9.976 1.00 95.69 118 GLU A O 1
ATOM 973 N N . GLY A 1 119 ? 2.018 14.418 8.499 1.00 95.81 119 GLY A N 1
ATOM 974 C CA . GLY A 1 119 ? 2.596 15.583 9.157 1.00 95.81 119 GLY A CA 1
ATOM 975 C C . GLY A 1 119 ? 3.902 16.065 8.521 1.00 95.81 119 GLY A C 1
ATOM 976 O O . GLY A 1 119 ? 4.360 15.504 7.516 1.00 95.81 119 GLY A O 1
ATOM 977 N N . PRO A 1 120 ? 4.526 17.120 9.075 1.00 95.44 120 PRO A N 1
ATOM 978 C CA . PRO A 1 120 ? 5.813 17.624 8.614 1.00 95.44 120 PRO A CA 1
ATOM 979 C C . PRO A 1 120 ? 6.886 16.537 8.683 1.00 95.44 120 PRO A C 1
ATOM 981 O O . PRO A 1 120 ? 7.008 15.810 9.675 1.00 95.44 120 PRO A O 1
ATOM 984 N N . GLY A 1 121 ? 7.665 16.432 7.608 1.00 92.81 121 GLY A N 1
ATOM 985 C CA . GLY A 1 121 ? 8.773 15.496 7.499 1.00 92.81 121 GLY A CA 1
ATOM 986 C C . GLY A 1 121 ? 10.134 16.186 7.544 1.00 92.81 121 GLY A C 1
ATOM 987 O O . GLY A 1 121 ? 10.260 17.359 7.202 1.00 92.81 121 GLY A O 1
ATOM 988 N N . ARG A 1 122 ? 11.167 15.433 7.913 1.00 91.06 122 ARG A N 1
ATOM 989 C CA . ARG A 1 122 ? 12.577 15.802 7.775 1.00 91.06 122 ARG A CA 1
ATOM 990 C C . ARG A 1 122 ? 13.257 14.795 6.857 1.00 91.06 122 ARG A C 1
ATOM 992 O O . ARG A 1 122 ? 13.100 13.596 7.069 1.00 91.06 122 ARG A O 1
ATOM 999 N N . MET A 1 123 ? 13.993 15.274 5.856 1.00 88.06 123 MET A N 1
ATOM 1000 C CA . MET A 1 123 ? 14.890 14.406 5.092 1.00 88.06 123 MET A CA 1
ATOM 1001 C C . MET A 1 123 ? 16.138 14.114 5.922 1.00 88.06 123 MET A C 1
ATOM 1003 O O . MET A 1 123 ? 16.799 15.039 6.391 1.00 88.06 123 MET A O 1
ATOM 1007 N N . ASP A 1 124 ? 16.441 12.836 6.106 1.00 85.31 124 ASP A N 1
ATOM 1008 C CA . ASP A 1 124 ? 17.696 12.378 6.694 1.00 85.31 12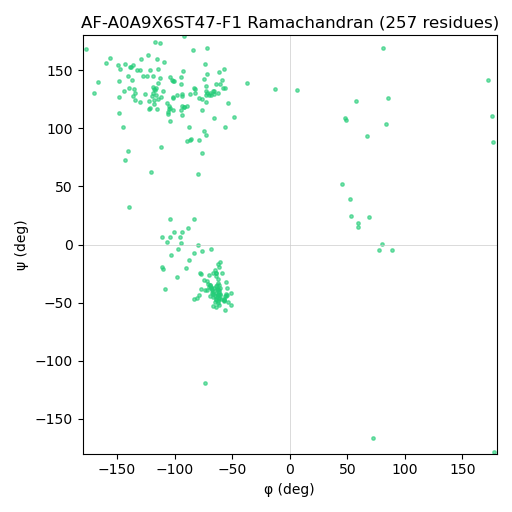4 ASP A CA 1
ATOM 1009 C C . ASP A 1 124 ? 18.799 12.313 5.619 1.00 85.31 124 ASP A C 1
ATOM 1011 O O . ASP A 1 124 ? 18.529 12.381 4.419 1.00 85.31 124 ASP A O 1
ATOM 1015 N N . GLY A 1 125 ? 20.061 12.157 6.037 1.00 79.81 125 GLY A N 1
ATOM 1016 C CA . GLY A 1 125 ? 21.229 12.181 5.139 1.00 79.81 125 GLY A CA 1
ATOM 1017 C C . GLY A 1 125 ? 21.249 11.101 4.046 1.00 79.81 125 GLY A C 1
ATOM 1018 O O . GLY A 1 125 ? 21.987 11.227 3.077 1.00 79.81 125 GLY A O 1
ATOM 1019 N N . ASN A 1 126 ? 20.415 10.065 4.163 1.00 81.56 126 ASN A N 1
ATOM 1020 C CA . ASN A 1 126 ? 20.228 9.019 3.152 1.00 81.56 126 ASN A CA 1
ATOM 1021 C C . ASN A 1 126 ? 19.033 9.282 2.207 1.00 81.56 126 ASN A C 1
ATOM 1023 O O . ASN A 1 126 ? 18.653 8.400 1.441 1.00 81.56 126 ASN A O 1
ATOM 1027 N N . GLY A 1 127 ? 18.393 10.452 2.295 1.00 78.81 127 GLY A N 1
ATOM 1028 C CA . GLY A 1 127 ? 17.223 10.818 1.492 1.00 78.81 127 GLY A CA 1
ATOM 1029 C C . GLY A 1 127 ? 15.888 10.244 1.984 1.00 78.81 127 GLY A C 1
ATOM 1030 O O . GLY A 1 127 ? 14.854 10.518 1.374 1.00 78.81 127 GLY A O 1
ATOM 1031 N N . SER A 1 128 ? 15.869 9.478 3.082 1.00 84.50 128 SER A N 1
ATOM 1032 C CA . SER A 1 128 ? 14.616 9.022 3.702 1.00 84.50 128 SER A CA 1
ATOM 1033 C C . SER A 1 128 ? 13.892 10.177 4.400 1.00 84.50 128 SER A C 1
ATOM 1035 O O . SER A 1 128 ? 14.526 11.088 4.929 1.00 84.50 128 SER A O 1
ATOM 1037 N N . ILE A 1 129 ? 12.556 10.162 4.398 1.00 88.31 129 ILE A N 1
ATOM 1038 C CA . ILE A 1 129 ? 11.735 11.192 5.050 1.00 88.31 129 ILE A CA 1
ATOM 1039 C C . ILE A 1 129 ? 11.173 10.627 6.354 1.00 88.31 129 ILE A C 1
ATOM 1041 O O . ILE A 1 129 ? 10.361 9.703 6.327 1.00 88.31 129 ILE A O 1
ATOM 1045 N N . LYS A 1 130 ? 11.546 11.220 7.491 1.00 90.44 130 LYS A N 1
ATOM 1046 C CA . LYS A 1 130 ? 10.992 10.888 8.812 1.00 90.44 130 LYS A CA 1
ATOM 1047 C C . LYS A 1 130 ? 9.960 11.911 9.255 1.00 90.44 130 LYS A C 1
ATOM 1049 O O . LYS A 1 130 ? 10.155 13.106 9.059 1.00 90.44 130 LYS A O 1
ATOM 1054 N N . MET A 1 131 ? 8.882 11.457 9.885 1.00 93.44 131 MET A N 1
ATOM 1055 C CA . MET A 1 131 ? 7.874 12.345 10.462 1.00 93.44 131 MET A CA 1
ATOM 1056 C C . MET A 1 131 ? 8.417 13.021 11.723 1.00 93.44 131 MET A C 1
ATOM 1058 O O . MET A 1 131 ? 8.909 12.348 12.624 1.00 93.44 131 MET A O 1
ATOM 1062 N N . ILE A 1 132 ? 8.312 14.348 11.789 1.00 93.25 132 ILE A N 1
ATOM 1063 C CA . ILE A 1 132 ? 8.708 15.134 12.967 1.00 93.25 132 ILE A CA 1
ATOM 1064 C C . ILE A 1 132 ? 7.572 15.137 13.991 1.00 93.25 132 ILE A C 1
ATOM 1066 O O . ILE A 1 132 ? 7.785 14.926 15.182 1.00 93.25 132 ILE A O 1
ATOM 1070 N N . LYS A 1 133 ? 6.351 15.395 13.517 1.00 93.81 133 LYS A N 1
ATOM 1071 C CA . LYS A 1 133 ? 5.145 15.489 14.335 1.00 93.81 133 LYS A CA 1
ATOM 1072 C C . LYS A 1 133 ? 3.949 15.018 13.522 1.00 93.81 133 LYS A C 1
ATOM 1074 O O . LYS A 1 133 ? 3.844 15.352 12.347 1.00 93.81 133 LYS A O 1
ATOM 1079 N N . LYS A 1 134 ? 3.036 14.289 14.162 1.00 94.62 134 LYS A N 1
ATOM 1080 C CA . LYS A 1 134 ? 1.744 13.933 13.574 1.00 94.62 134 LYS A CA 1
ATOM 1081 C C . LYS A 1 134 ? 0.782 15.118 13.656 1.00 94.62 134 LYS A C 1
ATOM 1083 O O . LYS A 1 134 ? 0.560 15.649 14.743 1.00 94.62 134 LYS A O 1
ATOM 1088 N N . GLU A 1 135 ? 0.207 15.509 12.525 1.00 93.69 135 GLU A N 1
ATOM 1089 C CA . GLU A 1 135 ? -0.819 16.559 12.439 1.00 93.69 135 GLU A CA 1
ATOM 1090 C C . GLU A 1 135 ? -2.191 15.974 12.130 1.00 93.69 135 GLU A C 1
ATOM 1092 O O . GLU A 1 135 ? -3.193 16.411 12.694 1.00 93.69 135 GLU A O 1
ATOM 1097 N N . LYS A 1 136 ? -2.234 14.961 11.265 1.00 93.25 136 LYS A N 1
ATOM 1098 C CA . LYS A 1 136 ? -3.467 14.302 10.851 1.00 93.25 136 LYS A CA 1
ATOM 1099 C C . LYS A 1 136 ? -3.340 12.797 10.976 1.00 93.25 136 LYS A C 1
ATOM 1101 O O . LYS A 1 136 ? -2.258 12.226 10.867 1.00 93.25 136 LYS A O 1
ATOM 1106 N N . SER A 1 137 ? -4.478 12.174 11.235 1.00 95.06 137 SER A N 1
ATOM 1107 C CA . SER A 1 137 ? -4.622 10.733 11.354 1.00 95.06 137 SER A CA 1
ATOM 1108 C C . SER A 1 137 ? -6.016 10.377 10.876 1.00 95.06 137 SER A C 1
ATOM 1110 O O . SER A 1 137 ? -6.988 10.977 11.339 1.00 95.06 137 SER A O 1
ATOM 1112 N N . VAL A 1 138 ? -6.101 9.441 9.943 1.00 96.00 138 VAL A N 1
ATOM 1113 C CA . VAL A 1 138 ? -7.361 8.868 9.465 1.00 96.00 138 VAL A CA 1
ATOM 1114 C C . VAL A 1 138 ? -7.269 7.359 9.551 1.00 96.00 138 VAL A C 1
ATOM 1116 O O . VAL A 1 138 ? -6.199 6.789 9.328 1.00 96.00 138 VAL A O 1
ATOM 1119 N N . ARG A 1 139 ? -8.378 6.691 9.857 1.00 95.94 139 ARG A N 1
ATOM 1120 C CA . ARG A 1 139 ? -8.411 5.235 9.955 1.00 95.94 139 ARG A CA 1
ATOM 1121 C C . ARG A 1 139 ? -9.710 4.635 9.445 1.00 95.94 139 ARG A C 1
ATOM 1123 O O . ARG A 1 139 ? -10.788 5.232 9.458 1.00 95.94 139 ARG A O 1
ATOM 1130 N N . THR A 1 140 ? -9.609 3.386 9.030 1.00 96.56 140 THR A N 1
ATOM 1131 C CA . THR A 1 140 ? -10.759 2.537 8.763 1.00 96.56 140 THR A CA 1
ATOM 1132 C C . THR A 1 140 ? -10.565 1.177 9.408 1.00 96.56 140 THR A C 1
ATOM 1134 O O . THR A 1 140 ? -9.438 0.712 9.584 1.00 96.56 140 THR A O 1
ATOM 1137 N N . TYR A 1 141 ? -11.677 0.555 9.778 1.00 96.62 141 TYR A N 1
ATOM 1138 C CA . TYR A 1 141 ? -11.689 -0.792 10.325 1.00 96.62 141 TYR A CA 1
ATOM 1139 C C . TYR A 1 141 ? -12.362 -1.710 9.320 1.00 96.62 141 TYR A C 1
ATOM 1141 O O . TYR A 1 141 ? -13.480 -1.440 8.887 1.00 96.62 141 TYR A O 1
ATOM 1149 N N . VAL A 1 142 ? -11.683 -2.794 8.973 1.00 97.12 142 VAL A N 1
ATOM 1150 C CA . VAL A 1 142 ? -12.149 -3.787 8.009 1.00 97.12 142 VAL A CA 1
ATOM 1151 C C . VAL A 1 142 ? -12.293 -5.109 8.745 1.00 97.12 142 VAL A C 1
ATOM 1153 O O . VAL A 1 142 ? -11.346 -5.556 9.391 1.00 97.12 142 VAL A O 1
ATOM 1156 N N . ALA A 1 143 ? -13.480 -5.715 8.691 1.00 97.06 143 ALA A N 1
ATOM 1157 C CA . ALA A 1 143 ? -13.701 -7.037 9.268 1.00 97.06 143 ALA A CA 1
ATOM 1158 C C . ALA A 1 143 ? -12.731 -8.053 8.649 1.00 97.06 143 ALA A C 1
ATOM 1160 O O . ALA A 1 143 ? -12.309 -7.891 7.504 1.00 97.06 143 ALA A O 1
ATOM 1161 N N . TYR A 1 144 ? -12.365 -9.086 9.403 1.00 97.00 144 TYR A N 1
ATOM 1162 C CA . TYR A 1 144 ? -11.386 -10.075 8.954 1.00 97.00 144 TYR A CA 1
ATOM 1163 C C . TYR A 1 144 ? -11.727 -10.694 7.590 1.00 97.00 144 TYR A C 1
ATOM 1165 O O . TYR A 1 144 ? -10.899 -10.662 6.680 1.00 97.00 144 TYR A O 1
ATOM 1173 N N . ASP A 1 145 ? -12.966 -11.154 7.416 1.00 96.88 145 ASP A N 1
ATOM 1174 C CA . ASP A 1 145 ? -13.419 -11.771 6.165 1.00 96.88 145 ASP A CA 1
ATOM 1175 C C . ASP A 1 145 ? -13.378 -10.793 4.984 1.00 96.88 145 ASP A C 1
ATOM 1177 O O . ASP A 1 145 ? -12.995 -11.156 3.871 1.00 96.88 145 ASP A O 1
ATOM 1181 N N . ASP A 1 146 ? -13.720 -9.525 5.220 1.00 97.00 146 ASP A N 1
ATOM 1182 C CA . ASP A 1 146 ? -13.662 -8.489 4.187 1.00 97.00 146 ASP A CA 1
ATOM 1183 C C . ASP A 1 146 ? -12.220 -8.103 3.848 1.00 97.00 146 ASP A C 1
ATOM 1185 O O . ASP A 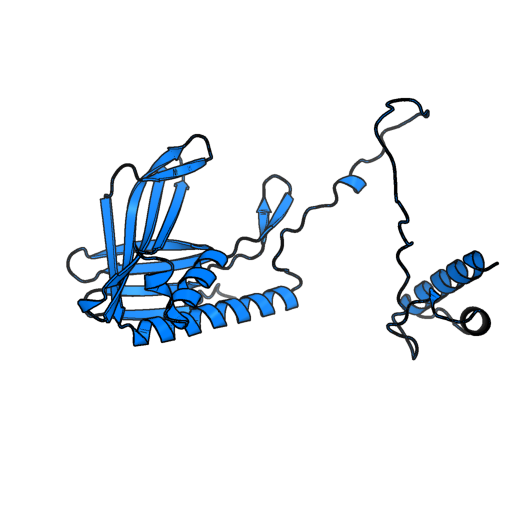1 146 ? -11.924 -7.774 2.700 1.00 97.00 146 ASP A O 1
ATOM 1189 N N . ALA A 1 147 ? -11.303 -8.177 4.814 1.00 97.56 147 ALA A N 1
ATOM 1190 C CA . ALA A 1 147 ? -9.883 -7.954 4.577 1.00 97.56 147 ALA A CA 1
ATOM 1191 C C . ALA A 1 147 ? -9.264 -9.082 3.738 1.00 97.56 147 ALA A C 1
ATOM 1193 O O . ALA A 1 147 ? -8.407 -8.807 2.898 1.00 97.56 147 ALA A O 1
ATOM 1194 N N . ILE A 1 148 ? -9.721 -10.327 3.911 1.00 98.12 148 ILE A N 1
ATOM 1195 C CA . ILE A 1 148 ? -9.317 -11.458 3.063 1.00 98.12 148 ILE A CA 1
ATOM 1196 C C . ILE A 1 148 ? -9.808 -11.253 1.627 1.00 98.12 148 ILE A C 1
ATOM 1198 O O . ILE A 1 148 ? -9.004 -11.337 0.699 1.00 98.12 148 ILE A O 1
ATOM 1202 N N . LYS A 1 149 ? -11.091 -10.915 1.432 1.00 98.12 149 LYS A N 1
ATOM 1203 C CA . LYS A 1 149 ? -11.650 -10.612 0.098 1.00 98.12 149 LYS A CA 1
ATOM 1204 C C . LYS A 1 149 ? -10.886 -9.475 -0.578 1.00 98.12 149 LYS A C 1
ATOM 1206 O O . LYS A 1 149 ? -10.434 -9.619 -1.708 1.00 98.12 149 LYS A O 1
ATOM 1211 N N . MET A 1 150 ? -10.664 -8.382 0.151 1.00 97.81 150 MET A N 1
ATOM 1212 C CA . MET A 1 150 ? -9.847 -7.255 -0.301 1.00 97.81 150 MET A CA 1
ATOM 1213 C C . MET A 1 150 ? -8.438 -7.694 -0.709 1.00 97.81 150 MET A C 1
ATOM 1215 O O . MET A 1 150 ? -7.923 -7.239 -1.727 1.00 97.81 150 MET A O 1
ATOM 1219 N N . GLY A 1 151 ? -7.810 -8.576 0.070 1.00 97.88 151 GLY A N 1
ATOM 1220 C CA . GLY A 1 151 ? -6.489 -9.104 -0.243 1.00 97.88 151 GLY A CA 1
ATOM 1221 C C . GLY A 1 151 ? -6.458 -9.897 -1.547 1.00 97.88 151 GLY A C 1
ATOM 1222 O O . GLY A 1 151 ? -5.543 -9.692 -2.342 1.00 97.88 151 GLY A O 1
ATOM 1223 N N . HIS A 1 152 ? -7.460 -10.740 -1.804 1.00 98.31 152 HIS A N 1
ATOM 1224 C CA . HIS A 1 152 ? -7.584 -11.453 -3.078 1.00 98.31 152 HIS A CA 1
ATOM 1225 C C . HIS A 1 152 ? -7.732 -10.494 -4.263 1.00 98.31 152 HIS A C 1
ATOM 1227 O O . HIS A 1 152 ? -6.919 -10.559 -5.183 1.00 98.31 152 HIS A O 1
ATOM 1233 N N . GLU A 1 153 ? -8.676 -9.551 -4.196 1.00 98.06 153 GLU A N 1
ATOM 1234 C CA . GLU A 1 153 ? -8.913 -8.564 -5.262 1.00 98.06 153 GLU A CA 1
ATOM 1235 C C . GLU A 1 153 ? -7.649 -7.760 -5.589 1.00 98.06 153 GLU A C 1
ATOM 1237 O O . GLU A 1 153 ? -7.279 -7.582 -6.751 1.00 98.06 153 GLU A O 1
ATOM 1242 N N . VAL A 1 154 ? -6.923 -7.314 -4.559 1.00 97.00 154 VAL A N 1
ATOM 1243 C CA . VAL A 1 154 ? -5.678 -6.566 -4.757 1.00 97.00 154 VAL A CA 1
ATOM 1244 C C . VAL A 1 154 ? -4.585 -7.435 -5.377 1.00 97.00 154 VAL A C 1
ATOM 1246 O O . VAL A 1 154 ? -3.902 -6.991 -6.304 1.00 97.00 154 VAL A O 1
ATOM 1249 N N . LEU A 1 155 ? -4.389 -8.660 -4.886 1.00 97.12 155 LEU A N 1
ATOM 1250 C CA . LEU A 1 155 ? -3.367 -9.561 -5.420 1.00 97.12 155 LEU A CA 1
ATOM 1251 C C . LEU A 1 155 ? -3.654 -9.942 -6.874 1.00 97.12 155 LEU A C 1
ATOM 1253 O O . LEU A 1 155 ? -2.728 -9.953 -7.688 1.00 97.12 155 LEU A O 1
ATOM 1257 N N . ASP A 1 156 ? -4.908 -10.225 -7.208 1.00 96.62 156 ASP A N 1
ATOM 1258 C CA . ASP A 1 156 ? -5.302 -10.617 -8.557 1.00 96.62 156 ASP A CA 1
ATOM 1259 C C . ASP A 1 156 ? -5.249 -9.436 -9.525 1.00 96.62 156 ASP A C 1
ATOM 1261 O O . ASP A 1 156 ? -4.702 -9.587 -10.621 1.00 96.62 156 ASP A O 1
ATOM 1265 N N . TYR A 1 157 ? -5.651 -8.235 -9.093 1.00 94.94 157 TYR A N 1
ATOM 1266 C CA . TYR A 1 157 ? -5.436 -7.019 -9.876 1.00 94.94 157 TYR A CA 1
ATOM 1267 C C . TYR A 1 157 ? -3.954 -6.803 -10.186 1.00 94.94 157 TYR A C 1
ATOM 1269 O O . TYR A 1 157 ? -3.590 -6.542 -11.333 1.00 94.94 157 TYR A O 1
ATOM 1277 N N . ILE A 1 158 ? -3.074 -6.944 -9.186 1.00 92.44 158 ILE A N 1
ATOM 1278 C CA . ILE A 1 158 ? -1.632 -6.798 -9.401 1.00 92.44 158 ILE A CA 1
ATOM 1279 C C . ILE A 1 158 ? -1.141 -7.827 -10.426 1.00 92.44 158 ILE A C 1
ATOM 1281 O O . ILE A 1 158 ? -0.431 -7.440 -11.350 1.00 92.44 158 ILE A O 1
ATOM 1285 N N . LYS A 1 159 ? -1.524 -9.106 -10.313 1.00 92.25 159 LYS A N 1
ATOM 1286 C CA . LYS A 1 159 ? -1.135 -10.146 -11.287 1.00 92.25 159 LYS A CA 1
ATOM 1287 C C . LYS A 1 159 ? -1.639 -9.826 -12.696 1.00 92.25 159 LYS A C 1
ATOM 1289 O O . LYS A 1 159 ? -0.893 -9.972 -13.662 1.00 92.25 159 LYS A O 1
ATOM 1294 N N . GLN A 1 160 ? -2.885 -9.375 -12.827 1.00 90.88 160 GLN A N 1
ATOM 1295 C CA . GLN A 1 160 ? -3.476 -9.011 -14.114 1.00 90.88 160 GLN A CA 1
ATOM 1296 C C . GLN A 1 160 ? -2.751 -7.818 -14.740 1.00 90.88 160 GLN A C 1
ATOM 1298 O O . GLN A 1 160 ? -2.383 -7.855 -15.916 1.00 90.88 160 GLN A O 1
ATOM 1303 N N . ALA A 1 161 ? -2.523 -6.766 -13.954 1.00 87.88 161 ALA A N 1
ATOM 1304 C CA . ALA A 1 161 ? -1.781 -5.592 -14.383 1.00 87.88 161 ALA A CA 1
ATOM 1305 C C . ALA A 1 161 ? -0.346 -5.973 -14.769 1.00 87.88 161 ALA A C 1
ATOM 1307 O O . ALA A 1 161 ? 0.205 -5.432 -15.731 1.00 87.88 161 ALA A O 1
ATOM 1308 N N . GLU A 1 162 ? 0.236 -6.947 -14.064 1.00 86.38 162 GLU A N 1
ATOM 1309 C CA . GLU A 1 162 ? 1.546 -7.472 -14.394 1.00 86.38 162 GLU A CA 1
ATOM 1310 C C . GLU A 1 162 ? 1.546 -8.166 -15.769 1.00 86.38 162 GLU A C 1
ATOM 1312 O O . GLU A 1 162 ? 2.286 -7.806 -16.689 1.00 86.38 162 GLU A O 1
ATOM 1317 N N . PHE A 1 163 ? 0.645 -9.119 -15.963 1.00 86.94 163 PHE A N 1
ATOM 1318 C CA . PHE A 1 163 ? 0.507 -9.816 -17.236 1.00 86.94 163 PHE A CA 1
ATOM 1319 C C . PHE A 1 163 ? 0.276 -8.844 -18.408 1.00 86.94 163 PHE A C 1
ATOM 1321 O O . PHE A 1 163 ? 0.944 -8.925 -19.440 1.00 86.94 163 PHE A O 1
ATOM 1328 N N . ALA A 1 164 ? -0.594 -7.848 -18.223 1.00 85.31 164 ALA A N 1
ATOM 1329 C CA . ALA A 1 164 ? -0.868 -6.831 -19.232 1.00 85.31 164 ALA A CA 1
ATOM 1330 C C . ALA A 1 164 ? 0.363 -5.978 -19.591 1.00 85.31 164 ALA A C 1
ATOM 1332 O O . ALA A 1 164 ? 0.483 -5.541 -20.738 1.00 85.31 164 ALA A O 1
ATOM 1333 N N . ALA A 1 165 ? 1.277 -5.715 -18.650 1.00 81.94 165 ALA A N 1
ATOM 1334 C CA . ALA A 1 165 ? 2.496 -4.966 -18.953 1.00 81.94 165 ALA A CA 1
ATOM 1335 C C . ALA A 1 165 ? 3.498 -5.805 -19.762 1.00 81.94 165 ALA A C 1
ATOM 1337 O O . ALA A 1 165 ? 4.072 -5.282 -20.719 1.00 81.94 165 ALA A O 1
ATOM 1338 N N . ILE A 1 166 ? 3.641 -7.103 -19.455 1.00 83.62 166 ILE A N 1
ATOM 1339 C CA . ILE A 1 166 ? 4.462 -8.038 -20.250 1.00 83.62 166 ILE A CA 1
ATOM 1340 C C . ILE A 1 166 ? 3.977 -8.069 -21.698 1.00 83.62 166 ILE A C 1
ATOM 1342 O O . ILE A 1 166 ? 4.773 -7.868 -22.611 1.00 83.62 166 ILE A O 1
ATOM 1346 N N . MET A 1 167 ? 2.665 -8.208 -21.907 1.00 84.94 167 MET A N 1
ATOM 1347 C CA . MET A 1 167 ? 2.064 -8.218 -23.248 1.00 84.94 167 MET A CA 1
ATOM 1348 C C . MET A 1 167 ? 2.293 -6.915 -24.032 1.00 84.94 167 MET A C 1
ATOM 1350 O O . MET A 1 167 ? 2.173 -6.895 -25.252 1.00 84.94 167 MET A O 1
ATOM 1354 N N . ARG A 1 168 ? 2.632 -5.816 -23.345 1.00 83.56 168 ARG A N 1
ATOM 1355 C CA . ARG A 1 168 ? 2.949 -4.504 -23.936 1.00 83.56 168 ARG A CA 1
ATOM 1356 C C . ARG A 1 168 ? 4.456 -4.234 -24.034 1.00 83.56 168 ARG A C 1
ATOM 1358 O O . ARG A 1 168 ? 4.840 -3.089 -24.265 1.00 83.56 168 ARG A O 1
ATOM 1365 N N . GLY A 1 169 ? 5.307 -5.236 -23.800 1.00 78.12 169 GLY A N 1
ATOM 1366 C CA . GLY A 1 169 ? 6.767 -5.083 -23.829 1.00 78.12 169 GLY A CA 1
ATOM 1367 C C . GLY A 1 169 ? 7.324 -4.228 -22.685 1.00 78.12 169 GLY A C 1
ATOM 1368 O O . GLY A 1 169 ? 8.391 -3.636 -22.817 1.00 78.12 169 GLY A O 1
ATOM 1369 N N . LYS A 1 170 ? 6.595 -4.122 -21.567 1.00 79.94 170 LYS A N 1
ATOM 1370 C CA . LYS A 1 170 ? 6.995 -3.389 -20.358 1.00 79.94 170 LYS A CA 1
ATOM 1371 C C . LYS A 1 170 ? 7.252 -4.389 -19.223 1.00 79.94 170 LYS A C 1
ATOM 1373 O O . LYS A 1 170 ? 6.351 -4.617 -18.415 1.00 79.94 170 LYS A O 1
ATOM 1378 N N . PRO A 1 171 ? 8.453 -4.985 -19.152 1.00 71.25 171 PRO A N 1
ATOM 1379 C CA . PRO A 1 171 ? 8.753 -6.049 -18.198 1.00 71.25 171 PRO A CA 1
ATOM 1380 C C . PRO A 1 171 ? 8.876 -5.568 -16.739 1.00 71.25 171 PRO A C 1
ATOM 1382 O O . PRO A 1 171 ? 8.945 -4.380 -16.449 1.00 71.25 171 PRO A O 1
ATOM 1385 N N . PHE A 1 172 ? 8.925 -6.506 -15.788 1.00 72.62 172 PHE A N 1
ATOM 1386 C CA . 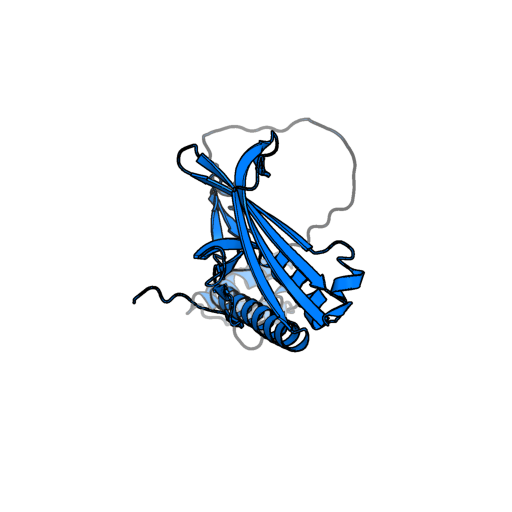PHE A 1 172 ? 8.973 -6.227 -14.339 1.00 72.62 172 PHE A CA 1
ATOM 1387 C C . PHE A 1 172 ? 10.358 -5.922 -13.769 1.00 72.62 172 PHE A C 1
ATOM 1389 O O . PHE A 1 172 ? 10.579 -6.083 -12.569 1.00 72.62 172 PHE A O 1
ATOM 1396 N N . TYR A 1 173 ? 11.286 -5.488 -14.609 1.00 73.19 173 TYR A N 1
ATOM 1397 C CA . TYR A 1 173 ? 12.665 -5.210 -14.235 1.00 73.19 173 TYR A CA 1
ATOM 1398 C C . TYR A 1 173 ? 13.129 -3.894 -14.854 1.00 73.19 173 TYR A C 1
ATOM 1400 O O . TYR A 1 173 ? 12.595 -3.442 -15.864 1.00 73.19 173 TYR A O 1
ATOM 1408 N N . THR A 1 174 ? 14.117 -3.265 -14.219 1.00 73.94 174 THR A N 1
ATOM 1409 C CA . THR A 1 174 ? 14.721 -2.027 -14.719 1.00 73.94 174 THR A CA 1
ATOM 1410 C C . THR A 1 174 ? 15.443 -2.296 -16.033 1.00 73.94 174 THR A C 1
ATOM 1412 O O . THR A 1 174 ? 16.276 -3.198 -16.110 1.00 73.94 174 THR A O 1
ATOM 1415 N N . LEU A 1 175 ? 15.153 -1.485 -17.049 1.00 75.56 175 LEU A N 1
ATOM 1416 C CA . LEU A 1 175 ? 15.903 -1.494 -18.301 1.00 75.56 175 LEU A CA 1
ATOM 1417 C C . LEU A 1 175 ? 17.025 -0.463 -18.201 1.00 75.56 175 LEU A C 1
ATOM 1419 O O . LEU A 1 175 ? 16.770 0.735 -18.035 1.00 75.56 175 LEU A O 1
ATOM 1423 N N . ILE A 1 176 ? 18.263 -0.939 -18.290 1.00 76.56 176 ILE A N 1
ATOM 1424 C CA . ILE A 1 176 ? 19.463 -0.104 -18.266 1.00 76.56 176 ILE A CA 1
ATOM 1425 C C . ILE A 1 176 ? 19.900 0.119 -19.720 1.00 76.56 176 ILE A C 1
ATOM 1427 O O . ILE A 1 176 ? 20.012 -0.859 -20.461 1.00 76.56 176 ILE A O 1
ATOM 1431 N N . PRO A 1 177 ? 20.124 1.371 -20.159 1.00 73.19 177 PRO A N 1
ATOM 1432 C CA . PRO A 1 177 ? 20.666 1.640 -21.483 1.00 73.19 177 PRO A CA 1
ATOM 1433 C C . PRO A 1 177 ? 22.051 1.011 -21.630 1.00 73.19 177 PRO A C 1
ATOM 1435 O O . PRO A 1 177 ? 22.882 1.112 -20.726 1.00 73.19 177 PRO A O 1
ATOM 1438 N N . ASP A 1 178 ? 22.329 0.409 -22.783 1.00 77.94 178 ASP A N 1
ATOM 1439 C CA . ASP A 1 178 ? 23.689 -0.007 -23.100 1.00 77.94 178 ASP A CA 1
ATOM 1440 C C . ASP A 1 178 ? 24.535 1.224 -23.460 1.00 77.94 178 ASP A C 1
ATOM 1442 O O . ASP A 1 178 ? 24.498 1.745 -24.577 1.00 77.94 178 ASP A O 1
ATOM 1446 N N . PHE A 1 179 ? 25.288 1.725 -22.483 1.00 65.56 179 PHE A N 1
ATOM 1447 C CA . PHE A 1 179 ? 26.192 2.858 -22.674 1.00 65.56 179 PHE A CA 1
ATOM 1448 C C . PHE A 1 179 ? 27.489 2.479 -23.406 1.00 65.56 179 PHE A C 1
ATOM 1450 O O . PHE A 1 179 ? 28.267 3.379 -23.732 1.00 65.56 179 PHE A O 1
ATOM 1457 N N . ARG A 1 180 ? 27.746 1.191 -23.691 1.00 60.34 180 ARG A N 1
ATOM 1458 C CA . ARG A 1 180 ? 28.983 0.757 -24.366 1.00 60.34 180 ARG A CA 1
ATOM 1459 C C . ARG A 1 180 ? 29.028 1.180 -25.835 1.00 60.34 180 ARG A C 1
ATOM 1461 O O . ARG A 1 180 ? 30.109 1.457 -26.340 1.00 60.34 180 ARG A O 1
ATOM 1468 N N . ASN A 1 181 ? 27.872 1.362 -26.474 1.00 49.03 181 ASN A N 1
ATOM 1469 C CA . ASN A 1 181 ? 27.780 1.735 -27.891 1.00 49.03 181 ASN A CA 1
ATOM 1470 C C . ASN A 1 181 ? 27.654 3.248 -28.164 1.00 49.03 181 ASN A C 1
ATOM 1472 O O . ASN A 1 181 ? 27.570 3.651 -29.320 1.00 49.03 181 ASN A O 1
ATOM 1476 N N . ASN A 1 182 ? 27.668 4.104 -27.132 1.00 43.88 182 ASN A N 1
ATOM 1477 C CA . ASN A 1 182 ? 27.538 5.565 -27.288 1.00 43.88 182 ASN A CA 1
ATOM 1478 C C . ASN A 1 182 ? 28.850 6.349 -27.126 1.00 43.88 182 ASN A C 1
ATOM 1480 O O . ASN A 1 182 ? 28.842 7.580 -27.190 1.00 43.88 182 ASN A O 1
ATOM 1484 N N . ARG A 1 183 ? 29.995 5.672 -26.987 1.00 41.84 183 ARG A N 1
ATOM 1485 C CA . ARG A 1 183 ? 31.287 6.310 -27.263 1.00 41.84 183 ARG A CA 1
ATOM 1486 C C . ARG A 1 183 ? 31.489 6.328 -28.772 1.00 41.84 183 ARG A C 1
ATOM 1488 O O . ARG A 1 183 ? 32.043 5.393 -29.342 1.00 41.84 183 ARG A O 1
ATOM 1495 N N . LYS A 1 184 ? 31.031 7.401 -29.423 1.00 42.19 184 LYS A N 1
ATOM 1496 C CA . LYS A 1 184 ? 31.583 7.767 -30.728 1.00 42.19 184 LYS A CA 1
ATOM 1497 C C . LYS A 1 184 ? 33.097 7.874 -30.560 1.00 42.19 184 LYS A C 1
ATOM 1499 O O . LYS A 1 184 ? 33.579 8.584 -29.683 1.00 42.19 184 LYS A O 1
ATOM 1504 N N . GLN A 1 185 ? 33.792 7.074 -31.355 1.00 39.84 185 GLN A N 1
ATOM 1505 C CA . GLN A 1 185 ? 35.232 7.074 -31.517 1.00 39.84 185 GLN A CA 1
ATOM 1506 C C . GLN A 1 185 ? 35.685 8.475 -31.938 1.00 39.84 185 GLN A C 1
ATOM 1508 O O . GLN A 1 185 ? 35.584 8.825 -33.110 1.00 39.84 185 GLN A O 1
ATOM 1513 N N . ASP A 1 186 ? 36.201 9.254 -30.993 1.00 35.69 186 ASP A N 1
ATOM 1514 C CA . ASP A 1 186 ? 37.188 10.276 -31.316 1.00 35.69 186 ASP A CA 1
ATOM 1515 C C . ASP A 1 186 ? 38.567 9.607 -31.271 1.00 35.69 186 ASP A C 1
ATOM 1517 O O . ASP A 1 186 ? 39.101 9.290 -30.212 1.00 35.69 186 ASP A O 1
ATOM 1521 N N . GLY A 1 187 ? 39.062 9.309 -32.473 1.00 33.09 187 GLY A N 1
ATOM 1522 C CA . GLY A 1 187 ? 40.459 9.404 -32.898 1.00 33.09 187 GLY A CA 1
ATOM 1523 C C . GLY A 1 187 ? 41.586 8.817 -32.036 1.00 33.09 187 GLY A C 1
ATOM 1524 O O . GLY A 1 187 ? 42.088 9.472 -31.133 1.00 33.09 187 GLY A O 1
ATOM 1525 N N . ASN A 1 188 ? 42.136 7.719 -32.565 1.00 31.95 188 ASN A N 1
ATOM 1526 C CA . ASN A 1 188 ? 43.567 7.405 -32.710 1.00 31.95 188 ASN A CA 1
ATOM 1527 C C . ASN A 1 188 ? 44.397 6.745 -31.582 1.00 31.95 188 ASN A C 1
ATOM 1529 O O . ASN A 1 188 ? 44.621 7.288 -30.509 1.00 31.95 188 ASN A O 1
ATOM 1533 N N . HIS A 1 189 ? 45.018 5.641 -32.035 1.00 29.80 189 HIS A N 1
ATOM 1534 C CA . HIS A 1 189 ? 46.270 4.977 -31.641 1.00 29.80 189 HIS A CA 1
ATOM 1535 C C . HIS A 1 189 ? 46.311 3.995 -30.447 1.00 29.80 189 HIS A C 1
ATOM 1537 O O . HIS A 1 189 ? 46.352 4.375 -29.286 1.00 29.80 189 HIS A O 1
ATOM 1543 N N . VAL A 1 190 ? 46.360 2.697 -30.816 1.00 32.12 190 VAL A N 1
ATOM 1544 C CA . VAL A 1 190 ? 47.356 1.638 -30.471 1.00 32.12 190 VAL A CA 1
ATOM 1545 C C . VAL A 1 190 ? 48.415 2.085 -29.437 1.00 32.12 190 VAL A C 1
ATOM 1547 O O . VAL A 1 190 ? 48.994 3.145 -29.623 1.00 32.12 190 VAL A O 1
ATOM 1550 N N . SER A 1 191 ? 48.769 1.370 -28.363 1.00 27.80 191 SER A N 1
ATOM 1551 C CA . SER A 1 191 ? 49.060 -0.064 -28.182 1.00 27.80 191 SER A CA 1
ATOM 1552 C C . SER A 1 191 ? 48.858 -0.522 -26.727 1.00 27.80 191 SER A C 1
ATOM 1554 O O . SER A 1 191 ? 48.904 0.280 -25.799 1.00 27.80 191 SER A O 1
ATOM 1556 N N . ASN A 1 192 ? 48.712 -1.843 -26.571 1.00 31.98 192 ASN A N 1
ATOM 1557 C CA . ASN A 1 192 ? 48.912 -2.629 -25.348 1.00 31.98 192 ASN A CA 1
ATOM 1558 C C . ASN A 1 192 ? 50.092 -2.136 -24.494 1.00 31.98 192 ASN A C 1
ATOM 1560 O O . ASN A 1 192 ? 51.153 -1.876 -25.050 1.00 31.98 192 ASN A O 1
ATOM 1564 N N . GLU A 1 193 ? 49.932 -2.099 -23.169 1.00 29.16 193 GLU A N 1
ATOM 1565 C CA . GLU A 1 193 ? 50.574 -3.041 -22.232 1.00 29.16 193 GLU A CA 1
ATOM 1566 C C . GLU A 1 193 ? 50.343 -2.615 -20.769 1.00 29.16 193 GLU A C 1
ATOM 1568 O O . GLU A 1 193 ? 50.352 -1.438 -20.428 1.00 29.16 193 GLU A O 1
ATOM 1573 N N . GLU A 1 194 ? 50.124 -3.630 -19.931 1.00 28.66 194 GLU A N 1
ATOM 1574 C CA . GLU A 1 194 ? 50.343 -3.648 -18.479 1.00 28.66 194 GLU A CA 1
ATOM 1575 C C . GLU A 1 194 ? 49.468 -2.768 -17.567 1.00 28.66 194 GLU A C 1
ATOM 1577 O O . GLU A 1 194 ? 49.827 -1.670 -17.166 1.00 28.66 194 GLU A O 1
ATOM 1582 N N . TYR A 1 195 ? 48.384 -3.376 -17.070 1.00 30.78 195 TYR A N 1
ATOM 1583 C CA . TYR A 1 195 ? 48.268 -3.648 -15.628 1.00 30.78 195 TYR A CA 1
ATOM 1584 C C . TYR A 1 195 ? 47.623 -5.032 -15.410 1.00 30.78 195 TYR A C 1
ATOM 1586 O O . TYR A 1 195 ? 46.424 -5.194 -15.199 1.00 30.78 195 TYR A O 1
ATOM 1594 N N . ILE A 1 196 ? 48.474 -6.052 -15.544 1.00 32.75 196 ILE A N 1
ATOM 1595 C CA . ILE A 1 196 ? 48.778 -7.084 -14.532 1.00 32.75 196 ILE A CA 1
ATOM 1596 C C . ILE A 1 196 ? 48.230 -6.676 -13.133 1.00 32.75 196 ILE A C 1
ATOM 1598 O O . ILE A 1 196 ? 48.428 -5.541 -12.723 1.00 32.75 196 ILE A O 1
ATOM 1602 N N . HIS A 1 197 ? 47.551 -7.454 -12.288 1.00 27.88 197 HIS A N 1
ATOM 1603 C CA . HIS A 1 197 ? 47.466 -8.888 -12.020 1.00 27.88 197 HIS A CA 1
ATOM 1604 C C . HIS A 1 197 ? 46.218 -9.092 -11.135 1.00 27.88 197 HIS A C 1
ATOM 1606 O O . HIS A 1 197 ? 46.016 -8.325 -10.191 1.00 27.88 197 HIS A O 1
ATOM 1612 N N . ASN A 1 198 ? 45.437 -10.151 -11.358 1.00 29.56 198 ASN A N 1
ATOM 1613 C CA . ASN A 1 198 ? 45.326 -11.265 -10.403 1.00 29.56 198 ASN A CA 1
ATOM 1614 C C . ASN A 1 198 ? 44.277 -12.285 -10.872 1.00 29.56 198 ASN A C 1
ATOM 1616 O O . ASN A 1 198 ? 43.083 -12.010 -10.839 1.00 29.56 198 ASN A O 1
ATOM 1620 N N . HIS A 1 199 ? 44.815 -13.445 -11.263 1.00 30.41 199 HIS A N 1
ATOM 1621 C CA . HIS A 1 199 ? 44.268 -14.805 -11.285 1.00 30.41 199 HIS A CA 1
ATOM 1622 C C . HIS A 1 199 ? 42.876 -15.043 -11.903 1.00 3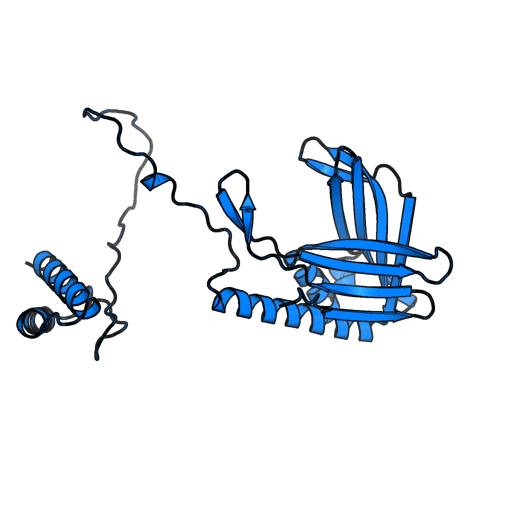0.41 199 HIS A C 1
ATOM 1624 O O . HIS A 1 199 ? 41.854 -14.634 -11.365 1.00 30.41 199 HIS A O 1
ATOM 1630 N N . ASP A 1 200 ? 42.799 -15.654 -13.093 1.00 30.06 200 ASP A N 1
ATOM 1631 C CA . ASP A 1 200 ? 42.948 -17.111 -13.347 1.00 30.06 200 ASP A CA 1
ATOM 1632 C C . ASP A 1 200 ? 41.925 -17.941 -12.546 1.00 30.06 200 ASP A C 1
ATOM 1634 O O . ASP A 1 200 ? 41.919 -17.886 -11.323 1.00 30.06 200 ASP A O 1
ATOM 1638 N N . SER A 1 201 ? 41.054 -18.792 -13.086 1.00 31.17 201 SER A N 1
ATOM 1639 C CA . SER A 1 201 ? 40.797 -19.271 -14.446 1.00 31.17 201 SER A CA 1
ATOM 1640 C C . SER A 1 201 ? 39.476 -20.045 -14.399 1.00 31.17 201 SER A C 1
ATOM 1642 O O . SER A 1 201 ? 39.320 -20.898 -13.532 1.00 31.17 201 SER A O 1
ATOM 1644 N N . PHE A 1 202 ? 38.544 -19.762 -15.309 1.00 30.36 202 PHE A N 1
ATOM 1645 C CA . PHE A 1 202 ? 37.915 -20.734 -16.221 1.00 30.36 202 PHE A CA 1
ATOM 1646 C C . PHE A 1 202 ? 36.834 -20.013 -17.033 1.00 30.36 202 PHE A C 1
ATOM 1648 O O . PHE A 1 202 ? 35.667 -19.918 -16.660 1.00 30.36 202 PHE A O 1
ATOM 1655 N N . SER A 1 203 ? 37.285 -19.466 -18.154 1.00 35.06 203 SER A N 1
ATOM 1656 C CA . SER A 1 203 ? 36.485 -19.065 -19.298 1.00 35.06 203 SER A CA 1
ATOM 1657 C C . SER A 1 203 ? 36.229 -20.282 -20.188 1.00 35.06 203 SER A C 1
ATOM 1659 O O . SER A 1 203 ? 37.167 -20.998 -20.521 1.00 35.06 203 SER A O 1
ATOM 1661 N N . GLN A 1 204 ? 34.986 -20.461 -20.628 1.00 33.84 204 GLN A N 1
ATOM 1662 C CA . GLN A 1 204 ? 34.664 -20.646 -22.046 1.00 33.84 204 GLN A CA 1
ATOM 1663 C C . GLN A 1 204 ? 33.315 -19.955 -22.274 1.00 33.84 204 GLN A C 1
ATOM 1665 O O . GLN A 1 204 ? 32.271 -20.455 -21.867 1.00 33.84 204 GLN A O 1
ATOM 1670 N N . GLU A 1 205 ? 33.348 -18.749 -22.846 1.00 38.97 205 GLU A N 1
ATOM 1671 C CA . GLU A 1 205 ? 32.158 -18.149 -23.447 1.00 38.97 205 GLU A CA 1
ATOM 1672 C C . GLU A 1 205 ? 31.792 -19.013 -24.656 1.00 38.97 205 GLU A C 1
ATOM 1674 O O . GLU A 1 205 ? 32.514 -19.026 -25.655 1.00 38.97 205 GLU A O 1
ATOM 1679 N N . GLU A 1 206 ? 30.701 -19.775 -24.562 1.00 40.12 206 GLU A N 1
ATOM 1680 C CA . GLU A 1 206 ? 30.118 -20.366 -25.760 1.00 40.12 206 GLU A CA 1
ATOM 1681 C C . GLU A 1 206 ? 29.586 -19.239 -26.662 1.00 40.12 206 GLU A C 1
ATOM 1683 O O . GLU A 1 206 ? 28.881 -18.345 -26.177 1.00 40.12 206 GLU A O 1
ATOM 1688 N N . PRO A 1 207 ? 29.896 -19.248 -27.971 1.00 48.62 207 PRO A N 1
ATOM 1689 C CA . PRO A 1 207 ? 29.339 -18.280 -28.901 1.00 48.62 207 PRO A CA 1
ATOM 1690 C C . PRO A 1 207 ? 27.817 -18.448 -28.945 1.00 48.62 207 PRO A C 1
ATOM 1692 O O . PRO A 1 207 ? 27.304 -19.554 -29.112 1.00 48.62 207 PRO A O 1
ATOM 1695 N N . SER A 1 208 ? 27.096 -17.336 -28.796 1.00 55.69 208 SER A N 1
ATOM 1696 C CA . SER A 1 208 ? 25.635 -17.270 -28.879 1.00 55.69 208 SER A CA 1
ATOM 1697 C C . SER A 1 208 ? 25.133 -17.989 -30.137 1.00 55.69 208 SER A C 1
ATOM 1699 O O . SER A 1 208 ? 25.351 -17.510 -31.250 1.00 55.69 208 SER A O 1
ATOM 1701 N N . GLN A 1 209 ? 24.482 -19.141 -29.970 1.00 71.50 209 GLN A N 1
ATOM 1702 C CA . GLN A 1 209 ? 24.006 -19.952 -31.088 1.00 71.50 209 GLN A CA 1
ATOM 1703 C C . GLN A 1 209 ? 22.797 -19.292 -31.771 1.00 71.50 209 GLN A C 1
ATOM 1705 O O . GLN A 1 209 ? 21.841 -18.886 -31.107 1.00 71.50 209 GLN A O 1
ATOM 1710 N N . TYR A 1 210 ? 22.816 -19.206 -33.103 1.00 79.38 210 TYR A N 1
ATOM 1711 C CA . TYR A 1 210 ? 21.680 -18.715 -33.886 1.00 79.38 210 TYR A CA 1
ATOM 1712 C C . TYR A 1 210 ? 20.529 -19.736 -33.891 1.00 79.38 210 TYR A C 1
ATOM 1714 O O . TYR A 1 210 ? 20.738 -20.915 -34.188 1.00 79.38 210 TYR A O 1
ATOM 1722 N N . ILE A 1 211 ? 19.308 -19.275 -33.588 1.00 84.94 211 ILE A N 1
ATOM 1723 C CA . ILE A 1 211 ? 18.078 -20.080 -33.594 1.00 84.94 211 ILE A CA 1
ATOM 1724 C C . ILE A 1 211 ? 17.291 -19.809 -34.877 1.00 84.94 211 ILE A C 1
ATOM 1726 O O . ILE A 1 211 ? 16.947 -18.664 -35.177 1.00 84.94 211 ILE A O 1
ATOM 1730 N N . ILE A 1 212 ? 16.955 -20.871 -35.609 1.00 81.81 212 ILE A N 1
ATOM 1731 C CA . ILE A 1 212 ? 16.209 -20.799 -36.870 1.00 81.81 212 ILE A CA 1
ATOM 1732 C C . ILE A 1 212 ? 14.786 -20.297 -36.599 1.00 81.81 212 ILE A C 1
ATOM 1734 O O . ILE A 1 212 ? 14.100 -20.802 -35.711 1.00 81.81 212 ILE A O 1
ATOM 1738 N N . LYS A 1 213 ? 14.311 -19.320 -37.377 1.00 79.50 213 LYS A N 1
ATOM 1739 C CA . LYS A 1 213 ? 13.008 -18.660 -37.151 1.00 79.50 213 LYS A CA 1
ATOM 1740 C C . LYS A 1 213 ? 11.893 -19.117 -38.102 1.00 79.50 213 LYS A C 1
ATOM 1742 O O . LYS A 1 213 ? 10.741 -18.746 -37.897 1.00 79.50 213 LYS A O 1
ATOM 1747 N N . ILE A 1 214 ? 12.215 -19.893 -39.140 1.00 70.50 214 ILE A N 1
ATOM 1748 C CA . ILE A 1 214 ? 11.314 -20.170 -40.272 1.00 70.50 214 ILE A CA 1
ATOM 1749 C C . ILE A 1 214 ? 11.363 -21.635 -40.735 1.00 70.50 214 ILE A C 1
ATOM 1751 O O . ILE A 1 214 ? 12.380 -22.315 -40.604 1.00 70.50 214 ILE A O 1
ATOM 1755 N N . GLY A 1 215 ? 10.257 -22.116 -41.312 1.00 70.00 215 GLY A N 1
ATOM 1756 C CA . GLY A 1 215 ? 10.132 -23.467 -41.871 1.00 70.00 215 GLY A CA 1
ATOM 1757 C C . GLY A 1 215 ? 10.053 -24.588 -40.825 1.00 70.00 215 GLY A C 1
ATOM 1758 O O . GLY A 1 215 ? 9.875 -24.350 -39.633 1.00 70.00 215 GLY A O 1
ATOM 1759 N N . ASN A 1 216 ? 10.213 -25.836 -41.274 1.00 73.69 216 ASN A N 1
ATOM 1760 C CA . ASN A 1 216 ? 10.080 -27.042 -40.437 1.00 73.69 216 ASN A CA 1
ATOM 1761 C C . ASN A 1 216 ? 11.190 -27.204 -39.376 1.00 73.69 216 ASN A C 1
ATOM 1763 O O . ASN A 1 216 ? 11.160 -28.151 -38.591 1.00 73.69 216 ASN A O 1
ATOM 1767 N N . LEU A 1 217 ? 12.182 -26.310 -39.375 1.00 71.44 217 LEU A N 1
ATOM 1768 C CA . LEU A 1 217 ? 13.323 -26.303 -38.458 1.00 71.44 217 LEU A CA 1
ATOM 1769 C C . LEU A 1 217 ? 13.274 -25.128 -37.469 1.00 71.44 217 LEU A C 1
ATOM 1771 O O . LEU A 1 217 ? 14.220 -24.935 -36.709 1.00 71.44 217 LEU A O 1
ATOM 1775 N N . ALA A 1 218 ? 12.182 -24.354 -37.461 1.00 78.81 218 ALA A N 1
ATOM 1776 C CA . ALA A 1 218 ? 12.014 -23.234 -36.547 1.00 78.81 218 ALA A CA 1
ATOM 1777 C C . ALA A 1 218 ? 12.151 -23.669 -35.074 1.00 78.81 218 ALA A C 1
ATOM 1779 O O . ALA A 1 218 ? 11.594 -24.684 -34.654 1.00 78.81 218 ALA A O 1
ATOM 1780 N N . GLY A 1 219 ? 12.897 -22.889 -34.292 1.00 76.06 219 GLY A N 1
ATOM 1781 C CA . GLY A 1 219 ? 13.172 -23.136 -32.876 1.00 76.06 219 GLY A CA 1
ATOM 1782 C C . GLY A 1 219 ? 14.401 -24.002 -32.591 1.00 76.06 219 GLY A C 1
ATOM 1783 O O . GLY A 1 219 ? 14.751 -24.148 -31.423 1.00 76.06 219 GLY A O 1
ATOM 1784 N N . LYS A 1 220 ? 15.077 -24.548 -33.613 1.00 81.75 220 LYS A N 1
ATOM 1785 C CA . LYS A 1 220 ? 16.321 -25.314 -33.434 1.00 81.75 220 LYS A CA 1
ATOM 1786 C C . LYS A 1 220 ? 17.571 -24.439 -33.614 1.00 81.75 220 LYS A C 1
ATOM 1788 O O . LYS A 1 220 ? 17.560 -23.563 -34.487 1.00 81.75 220 LYS A O 1
ATOM 1793 N N . PRO A 1 221 ? 18.649 -24.670 -32.841 1.00 86.06 221 PRO A N 1
ATOM 1794 C CA . PRO A 1 221 ? 19.946 -24.061 -33.102 1.00 86.06 221 PRO A CA 1
ATOM 1795 C C . PRO A 1 221 ? 20.520 -24.521 -34.442 1.00 86.06 221 PRO A C 1
ATOM 1797 O O . PRO A 1 221 ? 20.494 -25.708 -34.769 1.00 86.06 221 PRO A O 1
ATOM 1800 N N . ILE A 1 222 ? 21.103 -23.597 -35.204 1.00 82.88 222 ILE A N 1
ATOM 1801 C CA . ILE A 1 222 ? 21.735 -23.922 -36.492 1.00 82.88 222 ILE A CA 1
ATOM 1802 C C . ILE A 1 222 ? 22.949 -24.850 -36.331 1.00 82.88 222 ILE A C 1
ATOM 1804 O O . ILE A 1 222 ? 23.244 -25.654 -37.211 1.00 82.88 222 ILE A O 1
ATOM 1808 N N . ALA A 1 223 ? 23.600 -24.800 -35.164 1.00 81.81 223 ALA A N 1
ATOM 1809 C CA . ALA A 1 223 ? 24.707 -25.676 -34.797 1.00 81.81 223 ALA A CA 1
ATOM 1810 C C . ALA A 1 223 ? 24.300 -27.160 -34.693 1.00 81.81 223 ALA A C 1
ATOM 1812 O O . ALA A 1 223 ? 25.144 -28.031 -34.879 1.00 81.81 223 ALA A O 1
ATOM 1813 N N . GLU A 1 224 ? 23.022 -27.463 -34.446 1.00 83.06 224 GLU A N 1
ATOM 1814 C CA . GLU A 1 224 ? 22.517 -28.842 -34.360 1.00 83.06 224 GLU A CA 1
ATOM 1815 C C . GLU A 1 224 ? 22.187 -29.453 -35.733 1.00 83.06 224 GLU A C 1
ATOM 1817 O O . GLU A 1 224 ? 21.877 -30.641 -35.824 1.00 83.06 224 GLU A O 1
ATOM 1822 N N . MET A 1 225 ? 22.238 -28.668 -36.814 1.00 81.31 225 MET A N 1
ATOM 1823 C CA . MET A 1 225 ? 22.024 -29.184 -38.167 1.00 81.31 225 MET A CA 1
ATOM 1824 C C . MET A 1 225 ? 23.243 -29.976 -38.641 1.00 81.31 225 MET A C 1
ATOM 1826 O O . MET A 1 225 ? 24.376 -29.577 -38.382 1.00 81.31 225 MET A O 1
ATOM 1830 N N . ASP A 1 226 ? 23.050 -31.072 -39.373 1.00 85.38 226 ASP A N 1
ATOM 1831 C CA . ASP A 1 226 ? 24.161 -31.766 -40.026 1.00 85.38 226 ASP A CA 1
ATOM 1832 C C . ASP A 1 226 ? 24.673 -30.979 -41.250 1.00 85.38 226 ASP A C 1
ATOM 1834 O O . ASP A 1 226 ? 23.956 -30.175 -41.851 1.00 85.38 226 ASP A O 1
ATOM 1838 N N . THR A 1 227 ? 25.938 -31.202 -41.613 1.00 83.38 227 THR A N 1
ATOM 1839 C CA . THR A 1 227 ? 26.623 -30.457 -42.683 1.00 83.38 227 THR A CA 1
ATOM 1840 C C . THR A 1 227 ? 25.936 -30.621 -44.042 1.00 83.38 227 THR A C 1
ATOM 1842 O O . THR A 1 227 ? 25.796 -29.638 -44.765 1.00 83.38 227 THR A O 1
ATOM 1845 N N . ASN A 1 228 ? 25.409 -31.809 -44.358 1.00 81.12 228 ASN A N 1
ATOM 1846 C CA . ASN A 1 228 ? 24.726 -32.058 -45.633 1.00 81.12 228 ASN A CA 1
ATOM 1847 C C . ASN A 1 228 ? 23.410 -31.271 -45.725 1.00 81.12 228 ASN A C 1
ATOM 1849 O O . ASN A 1 228 ? 23.067 -30.731 -46.780 1.00 81.12 228 ASN A O 1
ATOM 1853 N N . THR A 1 229 ? 22.669 -31.177 -44.618 1.00 81.56 229 THR A N 1
ATOM 1854 C CA . THR A 1 229 ? 21.439 -30.379 -44.550 1.00 81.56 229 THR A CA 1
ATOM 1855 C C . THR A 1 229 ? 21.733 -28.880 -44.647 1.00 81.56 229 THR A C 1
ATOM 1857 O O . THR A 1 229 ? 20.985 -28.167 -45.317 1.00 81.56 229 THR A O 1
ATOM 1860 N N . LEU A 1 230 ? 22.825 -28.392 -44.048 1.00 83.12 230 LEU A N 1
ATOM 1861 C CA . LEU A 1 230 ? 23.261 -26.995 -44.187 1.00 83.12 230 LEU A CA 1
ATOM 1862 C C . LEU A 1 230 ? 23.675 -26.656 -45.626 1.00 83.12 230 LEU A C 1
ATOM 1864 O O . LEU A 1 230 ? 23.249 -25.630 -46.155 1.00 83.12 230 LEU A O 1
ATOM 1868 N N . GLU A 1 231 ? 24.440 -27.522 -46.293 1.00 84.12 231 GLU A N 1
ATOM 1869 C CA . GLU A 1 231 ? 24.826 -27.337 -47.701 1.00 84.12 231 GLU A CA 1
ATOM 1870 C C . GLU A 1 231 ? 23.607 -27.337 -48.630 1.00 84.12 231 GLU A C 1
ATOM 1872 O O . GLU A 1 231 ? 23.472 -26.469 -49.497 1.00 84.12 231 GLU A O 1
ATOM 1877 N N . ALA A 1 232 ? 22.663 -28.258 -48.410 1.00 83.25 232 ALA A N 1
ATOM 1878 C CA . ALA A 1 232 ? 21.410 -28.299 -49.156 1.00 83.25 232 ALA A CA 1
ATOM 1879 C C . ALA A 1 232 ? 20.558 -27.039 -48.932 1.00 83.25 232 ALA A C 1
ATOM 1881 O O . ALA A 1 232 ? 19.882 -26.588 -49.858 1.00 83.25 232 ALA A O 1
ATOM 1882 N N . LEU A 1 233 ? 20.590 -26.470 -47.725 1.00 82.00 233 LEU A N 1
ATOM 1883 C CA . LEU A 1 233 ? 19.877 -25.247 -47.368 1.00 82.00 233 LEU A CA 1
ATOM 1884 C C . LEU A 1 233 ? 20.485 -24.025 -48.070 1.00 82.00 233 LEU A C 1
ATOM 1886 O O . LEU A 1 233 ? 19.747 -23.245 -48.672 1.00 82.00 233 LEU A O 1
ATOM 1890 N N . VAL A 1 234 ? 21.816 -23.911 -48.099 1.00 85.06 234 VAL A N 1
ATOM 1891 C CA . VAL A 1 234 ? 22.520 -22.854 -48.844 1.00 85.06 234 VAL A CA 1
ATOM 1892 C C . VAL A 1 234 ? 22.291 -22.963 -50.355 1.00 85.06 234 VAL A C 1
ATOM 1894 O O . VAL A 1 234 ? 22.162 -21.940 -51.024 1.00 85.06 234 VAL A O 1
ATOM 1897 N N . ALA A 1 235 ? 22.199 -24.179 -50.898 1.00 81.88 235 ALA A N 1
ATOM 1898 C CA . ALA A 1 235 ? 21.998 -24.404 -52.330 1.00 81.88 235 ALA A CA 1
ATOM 1899 C C . ALA A 1 235 ? 20.547 -24.194 -52.810 1.00 81.88 235 ALA A C 1
ATOM 1901 O O . ALA A 1 235 ? 20.334 -23.955 -53.998 1.00 81.88 235 ALA A O 1
ATOM 1902 N N . LYS A 1 236 ? 19.547 -24.328 -51.924 1.00 80.25 236 LYS A N 1
ATOM 1903 C CA . LYS A 1 236 ? 18.116 -24.334 -52.296 1.00 80.25 236 LYS A CA 1
ATOM 1904 C C . LYS A 1 236 ? 17.325 -23.108 -51.843 1.00 80.25 236 LYS A C 1
ATOM 1906 O O . LYS A 1 236 ? 16.238 -22.890 -52.375 1.00 80.25 236 LYS A O 1
ATOM 1911 N N . ILE A 1 237 ? 17.803 -22.340 -50.862 1.00 81.75 237 ILE A N 1
ATOM 1912 C CA . ILE A 1 237 ? 17.095 -21.136 -50.411 1.00 81.75 237 ILE A CA 1
ATOM 1913 C C . ILE A 1 237 ? 17.231 -20.026 -51.456 1.00 81.75 237 ILE A C 1
ATOM 1915 O O . ILE A 1 237 ? 18.335 -19.581 -51.761 1.00 81.75 237 ILE A O 1
ATOM 1919 N N . ASN A 1 238 ? 16.088 -19.533 -51.937 1.00 77.31 238 ASN A N 1
ATOM 1920 C CA . ASN A 1 238 ? 16.001 -18.248 -52.619 1.00 77.31 238 ASN A CA 1
ATOM 1921 C C . ASN A 1 238 ? 15.634 -17.167 -51.581 1.00 77.31 238 ASN A C 1
ATOM 1923 O O . ASN A 1 238 ? 14.590 -17.301 -50.933 1.00 77.31 238 ASN A O 1
ATOM 1927 N N . PRO A 1 239 ? 16.470 -16.139 -51.346 1.00 77.75 239 PRO A N 1
ATOM 1928 C CA . PRO A 1 239 ? 16.259 -15.158 -50.282 1.00 77.75 239 PRO A CA 1
ATOM 1929 C C . PRO A 1 239 ? 15.225 -14.089 -50.677 1.00 77.75 239 PRO A C 1
ATOM 1931 O O . PRO A 1 239 ? 15.513 -12.896 -50.695 1.00 77.75 239 PRO A O 1
ATOM 1934 N N . ASP A 1 240 ? 13.993 -14.514 -50.955 1.00 79.44 240 ASP A N 1
ATOM 1935 C CA . ASP A 1 240 ? 12.890 -13.624 -51.351 1.00 79.44 240 ASP A CA 1
ATOM 1936 C C . ASP A 1 240 ? 12.242 -12.901 -50.148 1.00 79.44 240 ASP A C 1
ATOM 1938 O O . ASP A 1 240 ? 11.306 -12.117 -50.308 1.00 79.44 240 ASP A O 1
ATOM 1942 N N . SER A 1 241 ? 12.735 -13.154 -48.929 1.00 79.25 241 SER A N 1
ATOM 1943 C CA . SER A 1 241 ? 12.331 -12.465 -47.697 1.00 79.25 241 SER A CA 1
ATOM 1944 C C . SER A 1 241 ? 13.542 -12.149 -46.807 1.00 79.25 241 SER A C 1
ATOM 1946 O O . SER A 1 241 ? 14.535 -12.886 -46.851 1.00 79.25 241 SER A O 1
ATOM 1948 N N . PRO A 1 242 ? 13.472 -11.092 -45.973 1.00 80.06 242 PRO A N 1
ATOM 1949 C CA . PRO A 1 242 ? 14.528 -10.749 -45.018 1.00 80.06 242 PRO A CA 1
ATOM 1950 C C . PRO A 1 242 ? 14.907 -11.905 -44.082 1.00 80.06 242 PRO A C 1
ATOM 1952 O O . PRO A 1 242 ? 16.083 -12.108 -43.789 1.00 80.06 242 PRO A O 1
ATOM 1955 N N . GLU A 1 243 ? 13.929 -12.699 -43.653 1.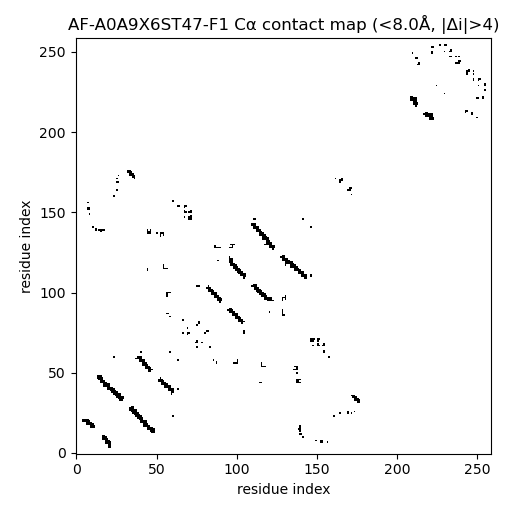00 77.88 243 GLU A N 1
ATOM 1956 C CA . GLU A 1 243 ? 14.129 -13.838 -42.758 1.00 77.88 243 GLU A CA 1
ATOM 1957 C C . GLU A 1 243 ? 14.870 -14.994 -43.449 1.00 77.88 243 GLU A C 1
ATOM 1959 O O . GLU A 1 243 ? 15.705 -15.656 -42.833 1.00 77.88 243 GLU A O 1
ATOM 1964 N N . LEU A 1 244 ? 14.605 -15.225 -44.742 1.00 79.88 244 LEU A N 1
ATOM 1965 C CA . LEU A 1 244 ? 15.339 -16.209 -45.547 1.00 79.88 244 LEU A CA 1
ATOM 1966 C C . LEU A 1 244 ? 16.772 -15.748 -45.848 1.00 79.88 244 LEU A C 1
ATOM 1968 O O . LEU A 1 244 ? 17.679 -16.579 -45.884 1.00 79.88 244 LEU A O 1
ATOM 1972 N N . ALA A 1 245 ? 16.989 -14.443 -46.030 1.00 81.69 245 ALA A N 1
ATOM 1973 C CA . ALA A 1 245 ? 18.322 -13.871 -46.212 1.00 81.69 245 ALA A CA 1
ATOM 1974 C C . ALA A 1 245 ? 19.183 -14.002 -44.941 1.00 81.69 245 ALA A C 1
ATOM 1976 O O . ALA A 1 245 ? 20.344 -14.398 -45.030 1.00 81.69 245 ALA A O 1
ATOM 1977 N N . GLU A 1 246 ? 18.603 -13.737 -43.763 1.00 83.94 246 GLU A N 1
ATOM 1978 C CA . GLU A 1 246 ? 19.262 -13.920 -42.460 1.00 83.94 246 GLU A CA 1
ATOM 1979 C C . GLU A 1 246 ? 19.642 -15.392 -42.232 1.00 83.94 246 GLU A C 1
ATOM 1981 O O . GLU A 1 246 ? 20.781 -15.696 -41.880 1.00 83.94 246 GLU A O 1
ATOM 1986 N N . LEU A 1 247 ? 18.717 -16.319 -42.498 1.00 84.12 247 LEU A N 1
ATOM 1987 C CA . LEU A 1 247 ? 18.977 -17.754 -42.371 1.00 84.12 247 LEU A CA 1
ATOM 1988 C C . LEU A 1 247 ? 20.095 -18.231 -43.316 1.00 84.12 247 LEU A C 1
ATOM 1990 O O . LEU A 1 247 ? 20.915 -19.062 -42.928 1.00 84.12 247 LEU A O 1
ATOM 1994 N N . LEU A 1 248 ? 20.146 -17.707 -44.545 1.00 85.56 248 LEU A N 1
ATOM 1995 C CA . LEU A 1 248 ? 21.177 -18.046 -45.528 1.00 85.56 248 LEU A CA 1
ATOM 1996 C C . LEU A 1 248 ? 22.573 -17.554 -45.106 1.00 85.56 248 LEU A C 1
ATOM 1998 O O . LEU A 1 248 ? 23.553 -18.276 -45.284 1.00 85.56 248 LEU A O 1
ATOM 2002 N N . GLU A 1 249 ? 22.671 -16.343 -44.555 1.00 87.19 249 GLU A N 1
ATOM 2003 C CA . GLU A 1 249 ? 23.917 -15.779 -44.016 1.00 87.19 249 GLU A CA 1
ATOM 2004 C C . GLU A 1 249 ? 24.456 -16.612 -42.847 1.00 87.19 249 GLU A C 1
ATOM 2006 O O . GLU A 1 249 ? 25.626 -17.001 -42.839 1.00 87.19 249 GLU A O 1
ATOM 2011 N N . GLU A 1 250 ? 23.599 -16.952 -41.886 1.00 87.25 250 GLU A N 1
ATOM 2012 C CA . GLU A 1 250 ? 23.999 -17.733 -40.712 1.00 87.25 250 GLU A CA 1
ATOM 2013 C C . GLU A 1 250 ? 24.354 -19.182 -41.074 1.00 87.25 250 GLU A C 1
ATOM 2015 O O . GLU A 1 250 ? 25.319 -19.732 -40.544 1.00 87.25 250 GLU A O 1
ATOM 2020 N N . ALA A 1 251 ? 23.666 -19.783 -42.051 1.00 84.81 251 ALA A N 1
ATOM 2021 C CA . ALA A 1 251 ? 24.024 -21.106 -42.565 1.00 84.81 251 ALA A CA 1
ATOM 2022 C C . ALA A 1 251 ? 25.408 -21.123 -43.229 1.00 84.81 251 ALA A C 1
ATOM 2024 O O . ALA A 1 251 ? 26.173 -22.071 -43.040 1.00 84.81 251 ALA A O 1
ATOM 2025 N N . LYS A 1 252 ? 25.768 -20.066 -43.970 1.00 85.62 252 LYS A N 1
ATOM 2026 C CA . LYS A 1 252 ? 27.107 -19.921 -44.564 1.00 85.62 252 LYS A CA 1
ATOM 2027 C C . LYS A 1 252 ? 28.188 -19.733 -43.503 1.00 85.62 252 LYS A C 1
ATOM 2029 O O . LYS A 1 252 ? 29.249 -20.339 -43.626 1.00 85.62 252 LYS A O 1
ATOM 2034 N N . LYS A 1 253 ? 27.928 -18.930 -42.465 1.00 85.75 253 LYS A N 1
ATOM 2035 C CA . LYS A 1 253 ? 28.861 -18.745 -41.338 1.00 85.75 253 LYS A CA 1
ATOM 2036 C C . LYS A 1 253 ? 29.096 -20.046 -40.580 1.00 85.75 253 LYS A C 1
ATOM 2038 O O . LYS A 1 253 ? 30.237 -20.371 -40.272 1.00 85.75 253 LYS A O 1
ATOM 2043 N N . GLU A 1 254 ? 28.035 -20.804 -40.318 1.00 83.06 254 GLU A N 1
ATOM 2044 C CA . GLU A 1 254 ? 28.136 -22.087 -39.625 1.00 83.06 254 GLU A CA 1
ATOM 2045 C C . GLU A 1 254 ? 28.863 -23.141 -40.473 1.00 83.06 254 GLU A C 1
ATOM 2047 O O . GLU A 1 254 ? 29.685 -23.881 -39.940 1.00 83.06 254 GLU A O 1
ATOM 2052 N N . LEU A 1 255 ? 28.648 -23.178 -41.793 1.00 83.44 255 LEU A N 1
ATOM 2053 C CA . LEU A 1 255 ? 29.446 -24.020 -42.694 1.00 83.44 255 LEU A CA 1
ATOM 2054 C C . LEU A 1 255 ? 30.921 -23.607 -42.711 1.00 83.44 255 LEU A C 1
ATOM 2056 O O . LEU A 1 255 ? 31.786 -24.467 -42.588 1.00 83.44 255 LEU A O 1
ATOM 2060 N N . ALA A 1 256 ? 31.215 -22.308 -42.797 1.00 83.69 256 ALA A N 1
ATOM 2061 C CA . ALA A 1 256 ? 32.584 -21.790 -42.756 1.00 83.69 256 ALA A CA 1
ATOM 2062 C C . ALA A 1 256 ? 33.287 -22.036 -41.410 1.00 83.69 256 ALA A C 1
ATOM 2064 O O . ALA A 1 256 ? 34.507 -22.022 -41.353 1.00 83.69 256 ALA A O 1
ATOM 2065 N N . ARG A 1 257 ? 32.536 -22.257 -40.324 1.00 82.19 257 ARG A N 1
ATOM 2066 C CA . ARG A 1 257 ? 33.082 -22.668 -39.021 1.00 82.19 257 ARG A CA 1
ATOM 2067 C C . ARG A 1 257 ? 33.452 -24.156 -38.983 1.00 82.19 257 ARG A C 1
ATOM 2069 O O . ARG A 1 257 ? 34.262 -24.558 -38.153 1.00 82.19 257 ARG A O 1
ATOM 2076 N N . ARG A 1 258 ? 32.808 -24.979 -39.816 1.00 79.81 258 ARG A N 1
ATOM 2077 C CA . ARG A 1 258 ? 32.979 -26.443 -39.848 1.00 79.81 258 ARG A CA 1
ATOM 2078 C C . ARG A 1 258 ? 34.072 -26.913 -40.804 1.00 79.81 258 ARG A C 1
ATOM 2080 O O . ARG A 1 258 ? 34.531 -28.043 -40.647 1.00 79.81 258 ARG A O 1
ATOM 2087 N N . TYR A 1 259 ? 34.441 -26.077 -41.770 1.00 74.38 259 TYR A N 1
ATOM 2088 C CA . TYR A 1 259 ? 35.508 -26.301 -42.746 1.00 74.38 259 TYR A CA 1
ATOM 2089 C C . TYR A 1 259 ? 36.745 -25.471 -42.402 1.00 74.38 259 TYR A C 1
ATOM 2091 O O . TYR A 1 259 ? 37.861 -25.993 -42.617 1.00 74.38 259 TYR A O 1
#

Radius of gyration: 28.51 Å; Cα contacts (8 Å, |Δi|>4): 421; chains: 1; bounding box: 71×55×73 Å